Protein AF-A0AAD7U9V1-F1 (afdb_monomer_lite)

Secondary structure (DSSP, 8-state):
-HHHHHHHHHHHHHHHHHHHHHHHHHHHHSS----SSSHHHHHHHHHHHHHHTT-S-HHHHHHHHHTT--SSHHHHHHHHHHHHHHHHHHHHSS--PPTT--BTTB-HHHHHHHHHHHHHTT-S-HHHHHHHHHTT-TTTT--HHHHHHHHHHHHHHHHHHHHHHHSS----TT--BTTTB-HHHHHHHHHHHHHTT-S-HHHHHHHHHTT---SPP-------PPPPPP---------------

Foldseek 3Di:
DPVVVVVVVVVVVVLVVLLVVQLVVCVVPVASCDDCPDPSNVVLLVVLVCVVVVNDDPVSVVSCVVSHRDSCVVVVVLVVLLVQQLVVCVVPVASPADPQDDDPNRSSNVSLVVLLVCLQQVNHDPVSVVSCVVSHDPDSNNHVVNVVVVVLVVLLVQQLVVCVVVVDSPDDQQDDGPVHRSNNVVLVVQLVCVVVVNHDPVSVVSCVVSVDDSDDPPDPPPDDDPDDDDDDDDDDDDDDDDDDD

Organism: NCBI:txid2483200

InterPro domains:
  IPR005114 Helicase-associated [PF03457] (13-68)
  IPR005114 Helicase-associated [PF03457] (76-137)
  IPR005114 Helicase-associated [PF03457] (149-212)

Structure (mmCIF, N/CA/C/O backbone):
data_AF-A0AAD7U9V1-F1
#
_entry.id   AF-A0AAD7U9V1-F1
#
loop_
_atom_site.group_PDB
_atom_site.id
_atom_site.type_symbol
_atom_site.label_atom_id
_atom_site.label_alt_id
_a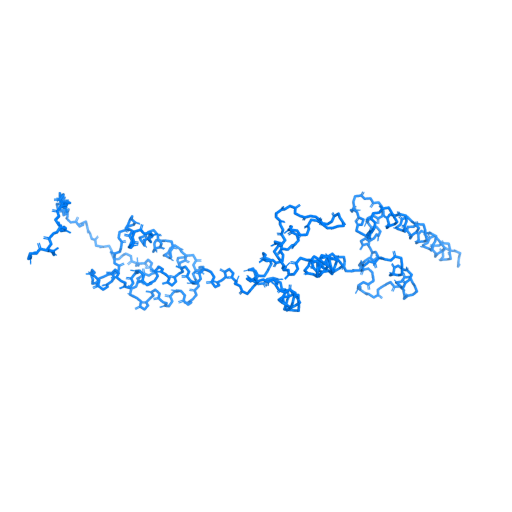tom_site.label_comp_id
_atom_site.label_asym_id
_atom_site.label_entity_id
_atom_site.label_seq_id
_atom_site.pdbx_PDB_ins_code
_atom_site.Cartn_x
_atom_site.Cartn_y
_atom_site.C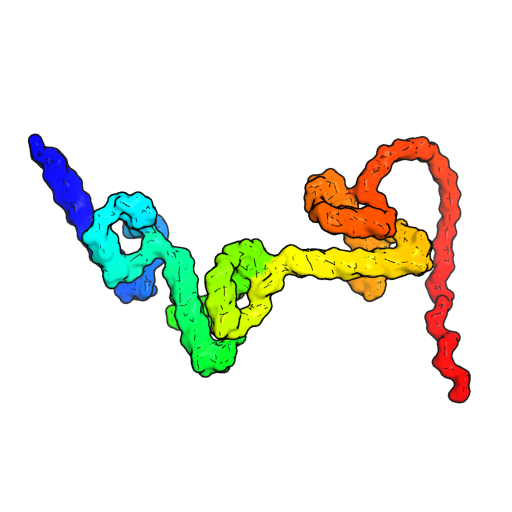artn_z
_atom_site.occupancy
_atom_site.B_iso_or_equiv
_atom_site.auth_seq_id
_atom_site.auth_comp_id
_atom_site.auth_asym_id
_atom_site.auth_atom_id
_atom_site.pdbx_PDB_model_num
ATOM 1 N N . MET A 1 1 ? 50.022 8.278 -22.251 1.00 49.28 1 MET A N 1
ATOM 2 C CA . MET A 1 1 ? 48.609 8.554 -22.608 1.00 49.28 1 MET A CA 1
ATOM 3 C C . MET A 1 1 ? 47.839 7.334 -23.158 1.00 49.28 1 MET A C 1
ATOM 5 O O . MET A 1 1 ? 46.697 7.497 -23.557 1.00 49.28 1 MET A O 1
ATOM 9 N N . ILE A 1 2 ? 48.380 6.104 -23.123 1.00 53.88 2 ILE A N 1
ATOM 10 C CA . ILE A 1 2 ? 47.776 4.934 -23.807 1.00 53.88 2 ILE A CA 1
ATOM 11 C C . ILE A 1 2 ? 46.687 4.220 -22.962 1.00 53.88 2 ILE A C 1
ATOM 13 O O . ILE A 1 2 ? 45.682 3.769 -23.501 1.00 53.88 2 ILE A O 1
ATOM 17 N N . ASN A 1 3 ? 46.797 4.205 -21.625 1.00 56.66 3 ASN A N 1
ATOM 18 C CA . ASN A 1 3 ? 45.859 3.465 -20.754 1.00 56.66 3 ASN A CA 1
ATOM 19 C C . ASN A 1 3 ? 44.453 4.083 -20.613 1.00 56.66 3 ASN A C 1
ATOM 21 O O . ASN A 1 3 ? 43.485 3.365 -20.368 1.00 56.66 3 ASN A O 1
ATOM 25 N N . ALA A 1 4 ? 44.311 5.403 -20.765 1.00 55.38 4 ALA A N 1
ATOM 26 C CA . ALA A 1 4 ? 43.019 6.073 -20.587 1.00 55.38 4 ALA A CA 1
ATOM 27 C C . ALA A 1 4 ? 42.055 5.810 -21.760 1.00 55.38 4 ALA A C 1
ATOM 29 O O . ALA A 1 4 ? 40.854 5.641 -21.541 1.00 55.38 4 ALA A O 1
ATOM 30 N N . ALA A 1 5 ? 42.588 5.724 -22.984 1.00 56.56 5 ALA A N 1
ATOM 31 C CA . ALA A 1 5 ? 41.818 5.452 -24.197 1.00 56.56 5 ALA A CA 1
ATOM 32 C C . ALA A 1 5 ? 41.314 3.999 -24.237 1.00 56.56 5 ALA A C 1
ATOM 34 O O . ALA A 1 5 ? 40.120 3.776 -24.432 1.00 56.56 5 ALA A O 1
ATOM 35 N N . ALA A 1 6 ? 42.178 3.027 -23.916 1.00 60.09 6 ALA A N 1
ATOM 36 C CA . ALA A 1 6 ? 41.804 1.612 -23.835 1.00 60.09 6 ALA A CA 1
ATOM 37 C C . ALA A 1 6 ? 40.727 1.351 -22.760 1.00 60.09 6 ALA A C 1
ATOM 39 O O . ALA A 1 6 ? 39.755 0.630 -22.986 1.00 60.09 6 ALA A O 1
ATOM 40 N N . GLY A 1 7 ? 40.835 2.011 -21.598 1.00 59.75 7 GLY A N 1
ATOM 41 C CA . GLY A 1 7 ? 39.820 1.932 -20.543 1.00 59.75 7 GLY A CA 1
ATOM 42 C C . GLY A 1 7 ? 38.501 2.648 -20.873 1.00 59.75 7 GLY A C 1
ATOM 43 O O . GLY A 1 7 ? 37.469 2.358 -20.261 1.00 59.75 7 GLY A O 1
ATOM 44 N N . ALA A 1 8 ? 38.496 3.605 -21.806 1.00 62.81 8 ALA A N 1
ATOM 45 C CA . ALA A 1 8 ? 37.281 4.259 -22.294 1.00 62.81 8 ALA A CA 1
ATOM 46 C C . ALA A 1 8 ? 36.574 3.414 -23.366 1.00 62.81 8 ALA A C 1
ATOM 48 O O . ALA A 1 8 ? 35.357 3.249 -23.286 1.00 62.81 8 ALA A O 1
ATOM 49 N N . GLN A 1 9 ? 37.330 2.818 -24.293 1.00 61.19 9 GLN A N 1
ATOM 50 C CA . GLN A 1 9 ? 36.809 1.902 -25.314 1.00 61.19 9 GLN A CA 1
ATOM 51 C C . GLN A 1 9 ? 36.134 0.680 -24.683 1.00 61.19 9 GLN A C 1
ATOM 53 O O . GLN A 1 9 ? 34.955 0.444 -24.936 1.00 61.19 9 GLN A O 1
ATOM 58 N N . ASN A 1 10 ? 36.800 0.018 -23.732 1.00 75.31 10 ASN A N 1
ATOM 59 C CA . ASN A 1 10 ? 36.239 -1.137 -23.022 1.00 75.31 10 ASN A CA 1
ATOM 60 C C . ASN A 1 10 ? 34.919 -0.793 -22.288 1.00 75.31 10 ASN A C 1
ATOM 62 O O . ASN A 1 10 ? 33.957 -1.560 -22.297 1.00 75.31 10 ASN A O 1
ATOM 66 N N . ARG A 1 11 ? 34.808 0.412 -21.703 1.00 75.06 11 ARG A N 1
ATOM 67 C CA . ARG A 1 11 ? 33.561 0.876 -21.062 1.00 75.06 11 ARG A CA 1
ATOM 68 C C . ARG A 1 11 ? 32.426 1.121 -22.059 1.00 75.06 11 ARG A C 1
ATOM 70 O O . ARG A 1 11 ? 31.267 0.900 -21.704 1.00 75.06 11 ARG A O 1
ATOM 77 N N . THR A 1 12 ? 32.734 1.599 -23.260 1.00 81.25 12 THR A N 1
ATOM 78 C CA . THR A 1 12 ? 31.745 1.841 -24.320 1.00 81.25 12 THR A CA 1
ATOM 79 C C . THR A 1 12 ? 31.267 0.532 -24.939 1.00 81.25 12 THR A C 1
ATOM 81 O O . THR A 1 12 ? 30.061 0.327 -25.038 1.00 81.25 12 THR A O 1
ATOM 84 N N . GLU A 1 13 ? 32.179 -0.392 -25.240 1.00 84.50 13 GLU A N 1
ATOM 85 C CA . GLU A 1 13 ? 31.862 -1.735 -25.746 1.00 84.50 13 GLU A CA 1
ATOM 86 C C . GLU A 1 13 ? 31.003 -2.517 -24.752 1.00 84.50 13 GLU A C 1
ATOM 88 O O . GLU A 1 13 ? 29.953 -3.055 -25.102 1.00 84.50 13 GLU A O 1
ATOM 93 N N . ARG A 1 14 ? 31.385 -2.493 -23.469 1.00 86.81 14 ARG A N 1
ATOM 94 C CA . ARG A 1 14 ? 30.612 -3.129 -22.403 1.00 86.81 14 ARG A CA 1
ATOM 95 C C . ARG A 1 14 ? 29.213 -2.520 -22.283 1.00 86.81 14 ARG A C 1
ATOM 97 O O . ARG A 1 14 ? 28.248 -3.251 -22.088 1.00 86.81 14 ARG A O 1
ATOM 104 N N . PHE A 1 15 ? 29.079 -1.198 -22.406 1.00 89.81 15 PHE A N 1
ATOM 105 C CA . PHE A 1 15 ? 27.769 -0.541 -22.401 1.00 89.81 15 PHE A CA 1
ATOM 106 C C . PHE A 1 15 ? 26.899 -0.981 -23.585 1.00 89.81 15 PHE A C 1
ATOM 108 O O . PHE A 1 15 ? 25.726 -1.285 -23.376 1.00 89.81 15 PHE A O 1
ATOM 115 N N . ALA A 1 16 ? 27.464 -1.053 -24.793 1.00 91.38 16 ALA A N 1
ATOM 116 C CA . ALA A 1 16 ? 26.750 -1.505 -25.983 1.00 91.38 16 ALA A CA 1
ATOM 117 C C . ALA A 1 16 ? 26.285 -2.965 -25.839 1.00 91.38 16 ALA A C 1
ATOM 119 O O . ALA A 1 16 ? 25.109 -3.255 -26.045 1.00 91.38 16 ALA A O 1
ATOM 120 N N . ALA A 1 17 ? 27.165 -3.857 -25.371 1.00 92.00 17 ALA A N 1
ATOM 121 C CA . ALA A 1 17 ? 26.846 -5.269 -25.173 1.00 92.00 17 ALA A CA 1
ATOM 122 C C . ALA A 1 17 ? 25.699 -5.483 -24.169 1.00 92.00 17 ALA A C 1
ATOM 124 O O . ALA A 1 17 ? 24.746 -6.204 -24.458 1.00 92.00 17 ALA A O 1
ATOM 125 N N . TYR A 1 18 ? 25.740 -4.827 -23.001 1.00 93.88 18 TYR A N 1
ATOM 126 C CA . TYR A 1 18 ? 24.637 -4.938 -22.037 1.00 93.88 18 TYR A CA 1
ATOM 127 C C . TYR A 1 18 ? 23.352 -4.246 -22.510 1.00 93.88 18 TYR A C 1
ATOM 129 O O . TYR A 1 18 ? 22.270 -4.695 -22.137 1.00 93.88 18 TYR A O 1
ATOM 137 N N . SER A 1 19 ? 23.445 -3.191 -23.326 1.00 93.19 19 SER A N 1
ATOM 138 C CA . SER A 1 19 ? 22.264 -2.538 -23.904 1.00 93.19 19 SER A CA 1
ATOM 139 C C . SER A 1 19 ? 21.550 -3.459 -24.895 1.00 93.19 19 SER A C 1
ATOM 141 O O . SER A 1 19 ? 20.344 -3.633 -24.773 1.00 93.19 19 SER A O 1
ATOM 143 N N . ALA A 1 20 ? 22.286 -4.143 -25.777 1.00 93.62 20 ALA A N 1
ATOM 144 C CA . ALA A 1 20 ? 21.714 -5.152 -26.672 1.00 93.62 20 ALA A CA 1
ATOM 145 C C . ALA A 1 20 ? 21.091 -6.327 -25.893 1.00 93.62 20 ALA A C 1
ATOM 147 O O . ALA A 1 20 ? 20.014 -6.819 -26.218 1.00 93.62 20 ALA A O 1
ATOM 148 N N . HIS A 1 21 ? 21.739 -6.754 -24.805 1.00 93.62 21 HIS A N 1
ATOM 149 C CA . HIS A 1 21 ? 21.218 -7.832 -23.966 1.00 93.62 21 HIS A CA 1
ATOM 150 C C . HIS A 1 21 ? 19.933 -7.418 -23.221 1.00 93.62 21 HIS A C 1
ATOM 152 O O . HIS A 1 21 ? 19.024 -8.228 -23.042 1.00 93.62 21 HIS A O 1
ATOM 158 N N . LEU A 1 22 ? 19.837 -6.147 -22.813 1.00 92.25 22 LEU A N 1
ATOM 159 C CA . LEU A 1 22 ? 18.620 -5.562 -22.253 1.00 92.25 22 LEU A CA 1
ATOM 160 C C . LEU A 1 22 ? 17.509 -5.453 -23.303 1.00 92.25 22 LEU A C 1
ATOM 162 O O . LEU A 1 22 ? 16.370 -5.785 -22.995 1.00 92.25 22 LEU A O 1
ATOM 166 N N . GLU A 1 23 ? 17.825 -5.021 -24.520 1.00 91.75 23 GLU A N 1
ATOM 167 C CA . GLU A 1 23 ? 16.869 -4.946 -25.627 1.00 91.75 23 GLU A CA 1
ATOM 168 C C . GLU A 1 23 ? 16.264 -6.323 -25.935 1.00 91.75 23 GLU A C 1
ATOM 170 O O . GLU A 1 23 ? 15.044 -6.465 -25.955 1.00 91.75 23 GLU A O 1
ATOM 175 N N . ALA A 1 24 ? 17.092 -7.368 -26.038 1.00 90.56 24 ALA A N 1
ATOM 176 C CA . ALA A 1 24 ? 16.624 -8.744 -26.210 1.00 90.56 24 ALA A CA 1
ATOM 177 C C . ALA A 1 24 ? 15.731 -9.216 -25.046 1.00 90.56 24 ALA A C 1
ATOM 179 O O . ALA A 1 24 ? 14.712 -9.884 -25.253 1.00 90.56 24 ALA A O 1
ATOM 180 N N . PHE A 1 25 ? 16.080 -8.844 -23.809 1.00 86.62 25 PHE A N 1
ATOM 181 C CA . PHE A 1 25 ? 15.249 -9.133 -22.644 1.00 86.62 25 PHE A CA 1
ATOM 182 C C . PHE A 1 25 ? 13.883 -8.443 -22.739 1.00 86.62 25 PHE A C 1
ATOM 184 O O . PHE A 1 25 ? 12.866 -9.097 -22.506 1.00 86.62 25 PHE A O 1
ATOM 191 N N . ILE A 1 26 ? 13.853 -7.155 -23.097 1.00 84.50 26 ILE A N 1
ATOM 192 C CA . ILE A 1 26 ? 12.621 -6.369 -23.248 1.00 84.50 26 ILE A CA 1
ATOM 193 C C . ILE A 1 26 ? 11.765 -6.929 -24.385 1.00 84.50 26 ILE A C 1
ATOM 195 O O . ILE A 1 26 ? 10.566 -7.093 -24.195 1.00 84.50 26 ILE A O 1
ATOM 199 N N . ALA A 1 27 ? 12.364 -7.303 -25.516 1.00 80.44 27 ALA A N 1
ATOM 200 C CA . ALA A 1 27 ? 11.653 -7.936 -26.625 1.00 80.44 27 ALA A CA 1
ATOM 201 C C . ALA A 1 27 ? 10.997 -9.269 -26.218 1.00 80.44 27 ALA A C 1
ATOM 203 O O . ALA A 1 27 ? 9.902 -9.584 -26.672 1.00 80.44 27 ALA A O 1
ATOM 204 N N . THR A 1 28 ? 11.640 -10.032 -25.327 1.00 76.50 28 THR A N 1
ATOM 205 C CA . THR A 1 28 ? 11.132 -11.335 -24.862 1.00 76.50 28 THR A CA 1
ATOM 206 C C . THR A 1 28 ? 10.077 -11.205 -23.755 1.00 76.50 28 THR A C 1
ATOM 208 O O . THR A 1 28 ? 9.115 -11.965 -23.727 1.00 76.50 28 THR A O 1
ATOM 211 N N . HIS A 1 29 ? 10.253 -10.264 -22.822 1.00 72.81 29 HIS A N 1
ATOM 212 C CA . HIS A 1 29 ? 9.439 -10.166 -21.599 1.00 72.81 29 HIS A CA 1
ATOM 213 C C . HIS A 1 29 ? 8.456 -8.988 -21.604 1.00 72.81 29 HIS A C 1
ATOM 215 O O . HIS A 1 29 ? 7.668 -8.843 -20.673 1.00 72.81 29 HIS A O 1
ATOM 221 N N . GLY A 1 30 ? 8.535 -8.099 -22.596 1.00 71.00 30 GLY A N 1
ATOM 222 C CA . GLY A 1 30 ? 7.725 -6.882 -22.689 1.00 71.00 30 GLY A CA 1
ATOM 223 C C . GLY A 1 30 ? 8.062 -5.808 -21.646 1.00 71.00 30 GLY A C 1
ATOM 224 O O . GLY A 1 30 ? 7.408 -4.771 -21.601 1.00 71.00 30 GLY A O 1
ATOM 225 N N . HIS A 1 31 ? 9.068 -6.023 -20.789 1.00 80.62 31 HIS A N 1
ATOM 226 C CA . HIS A 1 31 ? 9.418 -5.099 -19.710 1.00 80.62 31 HIS A CA 1
ATOM 227 C C . HIS A 1 31 ? 10.920 -5.067 -19.410 1.00 80.62 31 HIS A C 1
ATOM 229 O O . HIS A 1 31 ? 11.641 -6.041 -19.609 1.00 80.62 31 HIS A O 1
ATOM 235 N N . SER A 1 32 ? 11.394 -3.978 -18.799 1.00 83.94 32 SER A N 1
ATOM 236 C CA . SER A 1 32 ? 12.806 -3.811 -18.411 1.00 83.94 32 SER A CA 1
ATOM 237 C C . SER A 1 32 ? 13.149 -4.281 -16.986 1.00 83.94 32 SER A C 1
ATOM 239 O O . SER A 1 32 ? 14.239 -4.002 -16.477 1.00 83.94 32 SER A O 1
ATOM 241 N N . ASP A 1 33 ? 12.241 -4.993 -16.308 1.00 81.81 33 ASP A N 1
ATOM 242 C CA . ASP A 1 33 ? 12.444 -5.533 -14.956 1.00 81.81 33 ASP A CA 1
ATOM 243 C C . ASP A 1 33 ? 13.251 -6.836 -14.946 1.00 81.81 33 ASP A C 1
ATOM 245 O O . ASP A 1 33 ? 12.759 -7.915 -14.633 1.00 81.81 33 ASP A O 1
ATOM 249 N N . VAL A 1 34 ? 14.539 -6.697 -15.262 1.00 82.56 34 VAL A N 1
ATOM 250 C CA . VAL A 1 34 ? 15.502 -7.800 -15.225 1.00 82.56 34 VAL A CA 1
ATOM 251 C C . VAL A 1 34 ? 15.730 -8.276 -13.776 1.00 82.56 34 VAL A C 1
ATOM 253 O O . VAL A 1 34 ? 16.072 -7.445 -12.918 1.00 82.56 34 VAL A O 1
ATOM 256 N N . PRO A 1 35 ? 15.588 -9.588 -13.492 1.00 79.62 35 PRO A N 1
ATOM 257 C CA . PRO A 1 35 ? 15.967 -10.200 -12.219 1.00 79.62 35 PRO A CA 1
ATOM 258 C C . PRO A 1 35 ? 17.418 -9.886 -11.825 1.00 79.62 35 PRO A C 1
ATOM 260 O O . PRO A 1 35 ? 18.289 -9.692 -12.670 1.00 79.62 35 PRO A O 1
ATOM 263 N N . ARG A 1 36 ? 17.689 -9.753 -10.521 1.00 80.88 36 ARG A N 1
ATOM 264 C CA . ARG A 1 36 ? 18.986 -9.245 -10.022 1.00 80.88 36 ARG A CA 1
ATOM 265 C C . ARG A 1 36 ? 20.089 -10.307 -9.965 1.00 80.88 36 ARG A C 1
ATOM 267 O O . ARG A 1 36 ? 21.258 -9.965 -9.783 1.00 80.88 36 ARG A O 1
ATOM 274 N N . ASP A 1 37 ? 19.704 -11.563 -10.090 1.00 74.94 37 ASP A N 1
ATOM 275 C CA . ASP A 1 37 ? 20.501 -12.782 -10.170 1.00 74.94 37 ASP A CA 1
ATOM 276 C C . ASP A 1 37 ? 21.142 -12.909 -11.556 1.00 74.94 37 ASP A C 1
ATOM 278 O O . ASP A 1 37 ? 20.819 -13.761 -12.369 1.00 74.94 37 ASP A O 1
ATOM 282 N N . GLY A 1 38 ? 22.067 -11.998 -11.853 1.00 85.62 38 GLY A N 1
ATOM 283 C CA . GLY A 1 38 ? 22.797 -12.028 -13.113 1.00 85.62 38 GLY A CA 1
ATOM 284 C C . GLY A 1 38 ? 23.631 -10.781 -13.341 1.00 85.62 38 GLY A C 1
ATOM 285 O O . GLY A 1 38 ? 23.533 -9.778 -12.626 1.00 85.62 38 GLY A O 1
ATOM 286 N N . GLU A 1 39 ? 24.496 -10.831 -14.347 1.00 89.00 39 GLU A N 1
ATOM 287 C CA . GLU A 1 39 ? 25.280 -9.662 -14.742 1.00 89.00 39 GLU A CA 1
ATOM 288 C C . GLU A 1 39 ? 24.404 -8.548 -15.310 1.00 89.00 39 GLU A C 1
ATOM 290 O O . GLU A 1 39 ? 24.560 -7.394 -14.909 1.00 89.00 39 GLU A O 1
ATOM 295 N N . LEU A 1 40 ? 23.434 -8.900 -16.162 1.00 90.00 40 LEU A N 1
ATOM 296 C CA . LEU A 1 40 ? 22.480 -7.949 -16.728 1.00 90.00 40 LEU A CA 1
ATOM 297 C C . LEU A 1 40 ? 21.657 -7.273 -15.625 1.00 90.00 40 LEU A C 1
ATOM 299 O O . LEU A 1 40 ? 21.581 -6.051 -15.584 1.00 90.00 40 LEU A O 1
ATOM 303 N N . GLY A 1 41 ? 21.131 -8.034 -14.663 1.00 88.25 41 GLY A N 1
ATOM 304 C CA . GLY A 1 41 ? 20.383 -7.492 -13.525 1.00 88.25 41 GLY A CA 1
ATOM 305 C C . GLY A 1 41 ? 21.185 -6.526 -12.652 1.00 88.25 41 GLY A C 1
ATOM 306 O O . GLY A 1 41 ? 20.702 -5.453 -12.269 1.00 88.25 41 GLY A O 1
ATOM 307 N N . ARG A 1 42 ? 22.444 -6.872 -12.352 1.00 92.50 42 ARG A N 1
ATOM 308 C CA . ARG A 1 42 ? 23.365 -5.991 -11.613 1.00 92.50 42 ARG A CA 1
ATOM 309 C C . ARG A 1 42 ? 23.700 -4.731 -12.411 1.00 92.50 42 ARG A C 1
ATOM 311 O O . ARG A 1 42 ? 23.709 -3.638 -11.838 1.00 92.50 42 ARG A O 1
ATOM 318 N N . TRP A 1 43 ? 23.918 -4.864 -13.717 1.00 94.19 43 TRP A N 1
ATOM 319 C CA . TRP A 1 43 ? 24.165 -3.736 -14.609 1.00 94.19 43 TRP A CA 1
ATOM 320 C C . TRP A 1 43 ? 22.947 -2.809 -14.706 1.00 94.19 43 TRP A C 1
ATOM 322 O O . TRP A 1 43 ? 23.084 -1.614 -14.441 1.00 94.19 43 TRP A O 1
ATOM 332 N N . VAL A 1 44 ? 21.746 -3.353 -14.936 1.00 92.25 44 VAL A N 1
ATOM 333 C CA . VAL A 1 44 ? 20.469 -2.617 -14.952 1.00 92.25 44 VAL A CA 1
ATOM 334 C C . VAL A 1 44 ? 20.251 -1.865 -13.635 1.00 92.25 44 VAL A C 1
ATOM 336 O O . VAL A 1 44 ? 19.884 -0.688 -13.625 1.00 92.25 44 VAL A O 1
ATOM 339 N N . ALA A 1 45 ? 20.529 -2.493 -12.490 1.00 89.75 45 ALA A N 1
ATOM 340 C CA . ALA A 1 45 ? 20.444 -1.819 -11.196 1.00 89.75 45 ALA A CA 1
ATOM 341 C C . ALA A 1 45 ? 21.444 -0.651 -11.069 1.00 89.75 45 ALA A C 1
ATOM 343 O O . ALA A 1 45 ? 21.106 0.390 -10.494 1.00 89.75 45 ALA A O 1
ATOM 344 N N . SER A 1 46 ? 22.655 -0.810 -11.609 1.00 91.94 46 SER A N 1
ATOM 345 C CA . SER A 1 46 ? 23.698 0.219 -11.614 1.00 91.94 46 SER A CA 1
ATOM 346 C C . SER A 1 46 ? 23.323 1.414 -12.496 1.00 91.94 46 SER A C 1
ATOM 348 O O . SER A 1 46 ? 23.332 2.551 -12.015 1.00 91.94 46 SER A O 1
ATOM 350 N N . ILE A 1 47 ? 22.888 1.184 -13.741 1.00 92.62 47 ILE A N 1
ATOM 351 C CA . ILE A 1 47 ? 22.454 2.266 -14.643 1.00 92.62 47 ILE A CA 1
ATOM 352 C C . ILE A 1 47 ? 21.206 2.977 -14.105 1.00 92.62 47 ILE A C 1
ATOM 354 O O . ILE A 1 47 ? 21.151 4.205 -14.132 1.00 92.62 47 ILE A O 1
ATOM 358 N N . ARG A 1 48 ? 20.254 2.252 -13.489 1.00 91.25 48 ARG A N 1
ATOM 359 C CA . ARG A 1 48 ? 19.082 2.852 -12.823 1.00 91.25 48 ARG A CA 1
ATOM 360 C C . ARG A 1 48 ? 19.484 3.764 -11.663 1.00 91.25 48 ARG A C 1
ATOM 362 O O . ARG A 1 48 ? 18.825 4.770 -11.404 1.00 91.25 48 ARG A O 1
ATOM 369 N N . LYS A 1 49 ? 20.553 3.428 -10.931 1.00 90.62 49 LYS A N 1
ATOM 370 C CA . LYS A 1 49 ? 21.126 4.302 -9.895 1.00 90.62 49 LYS A CA 1
ATOM 371 C C . LYS A 1 49 ? 21.785 5.527 -10.532 1.00 90.62 49 LYS A C 1
ATOM 373 O O . LYS A 1 49 ? 21.460 6.640 -10.134 1.00 90.62 49 LYS A O 1
ATOM 378 N N . ALA A 1 50 ? 22.635 5.331 -11.539 1.00 90.44 50 ALA A N 1
ATOM 379 C CA . ALA A 1 50 ? 23.350 6.412 -12.213 1.00 90.44 50 ALA A CA 1
ATOM 380 C C . ALA A 1 50 ? 22.407 7.436 -12.867 1.00 90.44 50 ALA A C 1
ATOM 382 O O . ALA A 1 50 ? 22.606 8.636 -12.696 1.00 90.44 50 ALA A O 1
ATOM 383 N N . GLY A 1 51 ? 21.345 6.986 -13.544 1.00 89.25 51 GLY A N 1
ATOM 384 C CA . GLY A 1 51 ? 20.375 7.876 -14.187 1.00 89.25 51 GLY A CA 1
ATOM 385 C C . GLY A 1 51 ? 19.512 8.673 -13.205 1.00 89.25 51 GLY A C 1
ATOM 386 O O . GLY A 1 51 ? 19.152 9.811 -13.504 1.00 89.25 51 GLY A O 1
ATOM 387 N N . ARG A 1 52 ? 19.231 8.128 -12.010 1.00 87.69 52 ARG A N 1
ATOM 388 C CA . ARG A 1 52 ? 18.540 8.861 -10.931 1.00 87.69 52 ARG A CA 1
ATOM 389 C C . ARG A 1 52 ? 19.436 9.879 -10.235 1.00 87.69 52 ARG A C 1
ATOM 391 O O . ARG A 1 52 ? 18.939 10.905 -9.796 1.00 87.69 52 ARG A O 1
ATOM 398 N N . THR A 1 53 ? 20.736 9.608 -10.127 1.00 88.88 53 THR A N 1
ATOM 399 C CA . THR A 1 53 ? 21.693 10.527 -9.487 1.00 88.88 53 THR A CA 1
ATOM 400 C C . THR A 1 53 ? 22.371 11.477 -10.478 1.00 88.88 53 THR A C 1
ATOM 402 O O . THR A 1 53 ? 23.377 12.078 -10.121 1.00 88.88 53 THR A O 1
ATOM 405 N N . GLY A 1 54 ? 21.903 11.551 -11.730 1.00 88.62 54 GLY A N 1
ATOM 406 C CA . GLY A 1 54 ? 22.473 12.430 -12.762 1.00 88.62 54 GLY A CA 1
ATOM 407 C C . GLY A 1 54 ? 23.893 12.064 -13.210 1.00 88.62 54 GLY A C 1
ATOM 408 O O . GLY A 1 54 ? 24.565 12.870 -13.835 1.00 88.62 54 GLY A O 1
ATOM 409 N N . ARG A 1 55 ? 24.371 10.856 -12.885 1.00 90.06 55 ARG A N 1
ATOM 410 C CA . ARG A 1 55 ? 25.725 10.375 -13.226 1.00 90.06 55 ARG A CA 1
ATOM 411 C C . ARG A 1 55 ? 25.785 9.653 -14.571 1.00 90.06 55 ARG A C 1
ATOM 413 O O . ARG A 1 55 ? 26.865 9.259 -15.000 1.00 90.06 55 ARG A O 1
ATOM 420 N N . LEU A 1 56 ? 24.631 9.411 -15.189 1.00 90.56 56 LEU A N 1
ATOM 421 C CA . LEU A 1 56 ? 24.540 8.821 -16.517 1.00 90.56 56 LEU A CA 1
ATOM 422 C C . LEU A 1 56 ? 24.518 9.951 -17.561 1.00 90.56 56 LEU A C 1
ATOM 424 O O . LEU A 1 56 ? 23.652 10.821 -17.441 1.00 90.56 56 LEU A O 1
ATOM 428 N N . PRO A 1 57 ? 25.425 9.936 -18.556 1.00 92.06 57 PRO A N 1
ATOM 429 C CA . PRO A 1 57 ? 25.383 10.852 -19.694 1.00 92.06 57 PRO A CA 1
ATOM 430 C C . PRO A 1 57 ? 24.000 10.893 -20.362 1.00 92.06 57 PRO A C 1
ATOM 432 O O . PRO A 1 57 ? 23.290 9.883 -20.387 1.00 92.06 57 PRO A O 1
ATOM 435 N N . SER A 1 58 ? 23.597 12.067 -20.851 1.00 88.31 58 SER A N 1
ATOM 436 C CA . SER A 1 58 ? 22.249 12.314 -21.377 1.00 88.31 58 SER A CA 1
ATOM 437 C C . SER A 1 58 ? 21.929 11.470 -22.609 1.00 88.31 58 SER A C 1
ATOM 439 O O . SER A 1 58 ? 20.853 10.893 -22.667 1.00 88.31 58 SER A O 1
ATOM 441 N N . ASP A 1 59 ? 22.878 11.329 -23.531 1.00 90.31 59 ASP A N 1
ATOM 442 C CA . ASP A 1 59 ? 22.814 10.459 -24.711 1.00 90.31 59 ASP A CA 1
ATOM 443 C C . ASP A 1 59 ? 22.491 9.003 -24.335 1.00 90.31 59 ASP A C 1
ATOM 445 O O . ASP A 1 59 ? 21.521 8.419 -24.816 1.00 90.31 59 ASP A O 1
ATOM 449 N N . LYS A 1 60 ? 23.241 8.438 -23.381 1.00 90.94 60 LYS A N 1
ATOM 450 C CA . LYS A 1 60 ? 23.030 7.070 -22.885 1.00 90.94 60 LYS A CA 1
ATOM 451 C C . LYS A 1 60 ? 21.707 6.929 -22.155 1.00 90.94 60 LYS A C 1
ATOM 453 O O . LYS A 1 60 ? 21.069 5.884 -22.225 1.00 90.94 60 LYS A O 1
ATOM 458 N N . LYS A 1 61 ? 21.310 7.962 -21.413 1.00 90.75 61 LYS A N 1
ATOM 459 C CA . LYS A 1 61 ? 20.034 7.982 -20.706 1.00 90.75 61 LYS A CA 1
ATOM 460 C C . LYS A 1 61 ? 18.871 7.949 -21.697 1.00 90.75 61 LYS A C 1
ATOM 462 O O . LYS A 1 61 ? 18.003 7.102 -21.524 1.00 90.75 61 LYS A O 1
ATOM 467 N N . THR A 1 62 ? 18.893 8.797 -22.724 1.00 89.38 62 THR A N 1
ATOM 468 C CA . THR A 1 62 ? 17.864 8.851 -23.770 1.00 89.38 62 THR A CA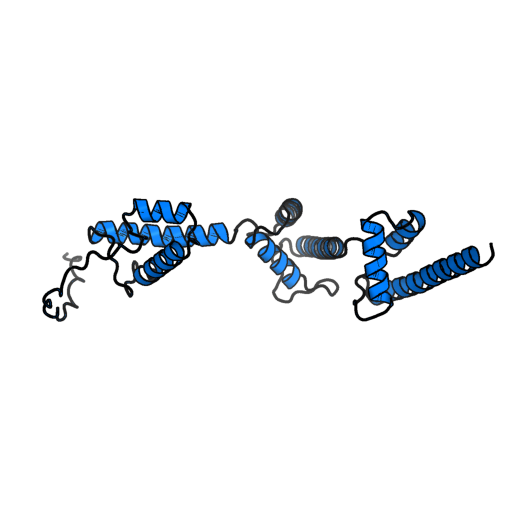 1
ATOM 469 C C . THR A 1 62 ? 17.765 7.526 -24.518 1.00 89.38 62 THR A C 1
ATOM 471 O O . THR A 1 62 ? 16.687 6.943 -24.530 1.00 89.38 62 THR A O 1
ATOM 474 N N . ALA A 1 63 ? 18.885 6.978 -25.003 1.00 90.56 63 ALA A N 1
ATOM 475 C CA . ALA A 1 63 ? 18.890 5.698 -25.716 1.00 90.56 63 ALA A CA 1
ATOM 476 C C . ALA A 1 63 ? 18.278 4.556 -24.881 1.00 90.56 63 ALA A C 1
ATOM 478 O O . ALA A 1 63 ? 17.475 3.765 -25.369 1.00 90.56 63 ALA A O 1
ATOM 479 N N . LEU A 1 64 ? 18.606 4.492 -23.583 1.00 92.31 64 LEU A N 1
ATOM 480 C CA . LEU A 1 64 ? 18.019 3.505 -22.674 1.00 92.31 64 LEU A CA 1
ATOM 481 C C . LEU A 1 64 ? 16.511 3.736 -22.446 1.00 92.31 64 LEU A C 1
ATOM 483 O O . LEU A 1 64 ? 15.766 2.774 -22.286 1.00 92.31 64 LEU A O 1
ATOM 487 N N . GLN A 1 65 ? 16.035 4.984 -22.416 1.00 89.50 65 GLN A N 1
ATOM 488 C CA . GLN A 1 65 ? 14.599 5.270 -22.294 1.00 89.50 65 GLN A CA 1
ATOM 489 C C . GLN A 1 65 ? 13.830 4.877 -23.559 1.00 89.50 65 GLN A C 1
ATOM 491 O O . GLN A 1 65 ? 12.745 4.316 -23.436 1.00 89.50 65 GLN A O 1
ATOM 496 N N . GLU A 1 66 ? 14.397 5.128 -24.739 1.00 88.44 66 GLU A N 1
ATOM 497 C CA . GLU A 1 66 ? 13.794 4.793 -26.037 1.00 88.44 66 GLU A CA 1
ATOM 498 C C . GLU A 1 66 ? 13.596 3.283 -26.214 1.00 88.44 66 GLU A C 1
ATOM 500 O O . GLU A 1 66 ? 12.557 2.860 -26.709 1.00 88.44 66 GLU A O 1
ATOM 505 N N . MET A 1 67 ? 14.518 2.459 -25.706 1.00 88.56 67 MET A N 1
ATOM 506 C CA . MET A 1 67 ? 14.345 0.997 -25.676 1.00 88.56 67 MET A CA 1
ATOM 507 C C . MET A 1 67 ? 13.393 0.495 -24.572 1.00 88.56 67 MET A C 1
ATOM 509 O O . MET A 1 67 ? 13.210 -0.709 -24.425 1.00 88.56 67 MET A O 1
ATOM 513 N N . GLY A 1 68 ? 12.811 1.377 -23.749 1.00 82.62 68 GLY A N 1
ATOM 514 C CA . GLY A 1 68 ? 11.853 1.005 -22.697 1.00 82.62 68 GLY A CA 1
ATOM 515 C C . GLY A 1 68 ? 12.452 0.764 -21.301 1.00 82.62 68 GLY A C 1
ATOM 516 O O . GLY A 1 68 ? 11.774 0.232 -20.407 1.00 82.62 68 GLY A O 1
ATOM 517 N N . LEU A 1 69 ? 13.706 1.167 -21.040 1.00 86.75 69 LEU A N 1
ATOM 518 C CA . LEU A 1 69 ? 14.252 1.141 -19.679 1.00 86.75 69 LEU A CA 1
ATOM 519 C C . LEU A 1 69 ? 13.613 2.232 -18.818 1.00 86.75 69 LEU A C 1
ATOM 521 O O . LEU A 1 69 ? 13.853 3.429 -18.980 1.00 86.75 69 LEU A O 1
ATOM 525 N N . THR A 1 70 ? 12.911 1.806 -17.770 1.00 84.06 70 THR A N 1
ATOM 526 C CA . THR A 1 70 ? 12.427 2.728 -16.742 1.00 84.06 70 THR A CA 1
ATOM 527 C C . THR A 1 70 ? 13.461 2.879 -15.618 1.00 84.06 70 THR A C 1
ATOM 529 O O . THR A 1 70 ? 13.828 1.913 -14.940 1.00 84.06 70 THR A O 1
ATOM 532 N N . PHE A 1 71 ? 13.908 4.116 -15.363 1.00 83.75 71 PHE A N 1
ATOM 533 C CA . PHE A 1 71 ? 14.845 4.452 -14.271 1.00 83.75 71 PHE A CA 1
ATOM 534 C C . PHE A 1 71 ? 14.213 4.380 -12.871 1.00 83.75 71 PHE A C 1
ATOM 536 O O . PHE A 1 71 ? 14.916 4.304 -11.858 1.00 83.75 71 PHE A O 1
ATOM 543 N N . LYS A 1 72 ? 12.881 4.363 -12.821 1.00 75.69 72 LYS A N 1
ATOM 544 C CA . LYS A 1 72 ? 12.051 4.199 -11.627 1.00 75.69 72 LYS A CA 1
ATOM 545 C C . LYS A 1 72 ? 11.057 3.035 -11.816 1.00 75.69 72 LYS A C 1
ATOM 547 O O . LYS A 1 72 ? 9.866 3.264 -11.999 1.00 75.69 72 LYS A O 1
ATOM 552 N N . PRO A 1 73 ? 11.519 1.775 -11.794 1.00 66.81 73 PRO A N 1
ATOM 553 C CA . PRO A 1 73 ? 10.696 0.609 -12.148 1.00 66.81 73 PRO A CA 1
ATOM 554 C C . PRO A 1 73 ? 9.434 0.440 -11.293 1.00 66.81 73 PRO A C 1
ATOM 556 O O . PRO A 1 73 ? 8.427 -0.070 -11.764 1.00 66.81 73 PRO A O 1
ATOM 559 N N . LEU A 1 74 ? 9.458 0.911 -10.041 1.00 63.41 74 LEU A N 1
ATOM 560 C CA . LEU A 1 74 ? 8.280 0.917 -9.166 1.00 63.41 74 LEU A CA 1
ATOM 561 C C . LEU A 1 74 ? 7.204 1.926 -9.602 1.00 63.41 74 LEU A C 1
ATOM 563 O O . LEU A 1 74 ? 6.031 1.732 -9.293 1.00 63.41 74 LEU A O 1
ATOM 567 N N . GLU A 1 75 ? 7.589 3.014 -10.274 1.00 62.31 75 GLU A N 1
ATOM 568 C CA . GLU A 1 75 ? 6.642 3.919 -10.932 1.00 62.31 75 GLU A CA 1
ATOM 569 C C . GLU A 1 75 ? 6.130 3.275 -12.224 1.00 62.31 75 GLU A C 1
ATOM 571 O O . GLU A 1 75 ? 4.921 3.166 -12.372 1.00 62.31 75 GLU A O 1
ATOM 576 N N . GLY A 1 76 ? 7.010 2.707 -13.059 1.00 69.06 76 GLY A N 1
ATOM 577 C CA . GLY A 1 76 ? 6.614 1.997 -14.287 1.00 69.06 76 GLY A CA 1
ATOM 578 C C . GLY A 1 76 ? 5.622 0.849 -14.052 1.00 69.06 76 GLY A C 1
ATOM 579 O O . GLY A 1 76 ? 4.590 0.784 -14.707 1.00 69.06 76 GLY A O 1
ATOM 580 N N . ARG A 1 77 ? 5.854 -0.002 -13.042 1.00 76.25 77 ARG A N 1
ATOM 581 C CA . ARG A 1 77 ? 4.909 -1.072 -12.658 1.00 76.25 77 ARG A CA 1
ATOM 582 C C . ARG A 1 77 ? 3.572 -0.555 -12.131 1.00 76.25 77 ARG A C 1
ATOM 584 O O . ARG A 1 77 ? 2.565 -1.259 -12.197 1.00 76.25 77 ARG A O 1
ATOM 591 N N . TRP A 1 78 ? 3.557 0.635 -11.538 1.00 83.75 78 TRP A N 1
ATOM 592 C CA . TRP A 1 78 ? 2.314 1.241 -11.077 1.00 83.75 78 TRP A CA 1
ATOM 593 C C . TRP A 1 78 ? 1.539 1.843 -12.250 1.00 83.75 78 TRP A C 1
ATOM 595 O O . TRP A 1 78 ? 0.347 1.581 -12.363 1.00 83.75 78 TRP A O 1
ATOM 605 N N . GLU A 1 79 ? 2.215 2.575 -13.136 1.00 82.19 79 GLU A N 1
ATOM 606 C CA . GLU A 1 79 ? 1.611 3.131 -14.351 1.00 82.19 79 GLU A CA 1
ATOM 607 C C . GLU A 1 79 ? 1.016 2.037 -15.231 1.00 82.19 79 GLU A C 1
ATOM 609 O O . GLU A 1 79 ? -0.111 2.171 -15.696 1.00 82.19 79 GLU A O 1
ATOM 614 N N . GLU A 1 80 ? 1.716 0.915 -15.371 1.00 84.38 80 GLU A N 1
ATOM 615 C CA . GLU A 1 80 ? 1.236 -0.201 -16.174 1.00 84.38 80 GLU A CA 1
ATOM 616 C C . GLU A 1 80 ? -0.007 -0.866 -15.569 1.00 84.38 80 GLU A C 1
ATOM 618 O O . GLU A 1 80 ? -1.026 -1.033 -16.238 1.00 84.38 80 GLU A O 1
ATOM 623 N N . GLY A 1 81 ? 0.007 -1.159 -14.264 1.00 89.44 81 GLY A N 1
ATOM 624 C CA . GLY A 1 81 ? -1.190 -1.668 -13.590 1.00 89.44 81 GLY A CA 1
ATOM 625 C C . GLY A 1 81 ? -2.360 -0.676 -13.628 1.00 89.44 81 GLY A C 1
ATOM 626 O O . GLY A 1 81 ? -3.516 -1.087 -13.728 1.00 89.44 81 GLY A O 1
ATOM 627 N N . PHE A 1 82 ? -2.079 0.630 -13.612 1.00 91.31 82 PHE A N 1
ATOM 628 C CA . PHE A 1 82 ? -3.095 1.669 -13.754 1.00 91.31 82 PHE A CA 1
ATOM 629 C C . PHE A 1 82 ? -3.647 1.765 -15.183 1.00 91.31 82 PHE A C 1
ATOM 631 O O . PHE A 1 82 ? -4.859 1.913 -15.349 1.00 91.31 82 PHE A O 1
ATOM 638 N N . ARG A 1 83 ? -2.800 1.635 -16.212 1.00 93.69 83 ARG A N 1
ATOM 639 C CA . ARG A 1 83 ? -3.211 1.549 -17.621 1.00 93.69 83 ARG A CA 1
ATOM 640 C C . ARG A 1 83 ? -4.155 0.368 -17.830 1.00 93.69 83 ARG A C 1
ATOM 642 O O . ARG A 1 83 ? -5.238 0.549 -18.382 1.00 93.69 83 ARG A O 1
ATOM 649 N N . LEU A 1 84 ? -3.785 -0.808 -17.325 1.00 93.62 84 LEU A N 1
ATOM 650 C CA . LEU A 1 84 ? -4.614 -2.013 -17.397 1.00 93.62 84 LEU A CA 1
ATOM 651 C C . LEU A 1 84 ? -5.925 -1.862 -16.625 1.00 93.62 84 LEU A C 1
ATOM 653 O O . LEU A 1 84 ? -6.975 -2.277 -17.106 1.00 93.62 84 LEU A O 1
ATOM 657 N N . LEU A 1 85 ? -5.900 -1.208 -15.459 1.00 94.81 85 LEU A N 1
ATOM 658 C CA . LEU A 1 85 ? -7.125 -0.883 -14.733 1.00 94.81 85 LEU A CA 1
ATOM 659 C C . LEU A 1 85 ? -8.034 0.047 -15.546 1.00 94.81 85 LEU A C 1
ATOM 661 O O . LEU A 1 85 ? -9.237 -0.188 -15.592 1.00 94.81 85 LEU A O 1
ATOM 665 N N . LYS A 1 86 ? -7.486 1.080 -16.199 1.00 95.12 86 LYS A N 1
ATOM 666 C CA . LYS A 1 86 ? -8.257 1.966 -17.086 1.00 95.12 86 LYS A CA 1
ATOM 667 C C . LYS A 1 86 ? -8.886 1.192 -18.243 1.00 95.12 86 LYS A C 1
ATOM 669 O O . LYS A 1 86 ? -10.072 1.373 -18.502 1.00 95.12 86 LYS A O 1
ATOM 674 N N . ALA A 1 87 ? -8.124 0.312 -18.891 1.00 93.12 87 ALA A N 1
ATOM 675 C CA . ALA A 1 87 ? -8.630 -0.539 -19.967 1.00 93.12 87 ALA A CA 1
ATOM 676 C C . ALA A 1 87 ? -9.761 -1.460 -19.476 1.00 93.12 87 ALA A C 1
ATOM 678 O O . ALA A 1 87 ? -10.824 -1.516 -20.093 1.00 93.12 87 ALA A O 1
ATOM 679 N N . PHE A 1 88 ? -9.575 -2.100 -18.318 1.00 94.75 88 PHE A N 1
ATOM 680 C CA . PHE A 1 88 ? -10.593 -2.931 -17.676 1.00 94.75 88 PHE A CA 1
ATOM 681 C C . PHE A 1 88 ? -11.868 -2.137 -17.363 1.00 94.75 88 PHE A C 1
ATOM 683 O O . PHE A 1 88 ? -12.963 -2.572 -17.697 1.00 94.75 88 PHE A O 1
ATOM 690 N N . VAL A 1 89 ? -11.746 -0.951 -16.759 1.00 95.19 89 VAL A N 1
ATOM 691 C CA . VAL A 1 89 ? -12.898 -0.093 -16.427 1.00 95.19 89 VAL A CA 1
ATOM 692 C C . VAL A 1 89 ? -13.623 0.374 -17.686 1.00 95.19 89 VAL A C 1
ATOM 694 O O . VAL A 1 89 ? -14.848 0.400 -17.694 1.00 95.19 89 VAL A O 1
ATOM 697 N N . SER A 1 90 ? -12.888 0.704 -18.750 1.00 93.62 90 SER A N 1
ATOM 698 C CA . SER A 1 90 ? -13.469 1.079 -20.043 1.00 93.62 90 SER A CA 1
ATOM 699 C C . SER A 1 90 ? -14.291 -0.063 -20.652 1.00 93.62 90 SER A C 1
ATOM 701 O O . SER A 1 90 ? -15.359 0.178 -21.207 1.00 93.62 90 SER A O 1
ATOM 703 N N . ARG A 1 91 ? -13.822 -1.312 -20.515 1.00 94.94 91 ARG A N 1
ATOM 704 C CA . ARG A 1 91 ? -14.504 -2.509 -21.030 1.00 94.94 91 ARG A CA 1
ATOM 705 C C . ARG A 1 91 ? -15.708 -2.930 -20.183 1.00 94.94 91 ARG A C 1
ATOM 707 O O . ARG A 1 91 ? -16.754 -3.246 -20.733 1.00 94.94 91 ARG A O 1
ATOM 714 N N . GLU A 1 92 ? -15.561 -2.944 -18.862 1.00 92.19 92 GLU A N 1
ATOM 715 C CA . GLU A 1 92 ? -16.554 -3.518 -17.937 1.00 92.19 92 GLU A CA 1
ATOM 716 C C . GLU A 1 92 ? -17.485 -2.464 -17.308 1.00 92.19 92 GLU A C 1
ATOM 718 O O . GLU A 1 92 ? -18.426 -2.795 -16.590 1.00 92.19 92 GLU A O 1
ATOM 723 N N . GLY A 1 93 ? -17.192 -1.174 -17.486 1.00 91.50 93 GLY A N 1
ATOM 724 C CA . GLY A 1 93 ? -17.927 -0.064 -16.868 1.00 91.50 93 GLY A CA 1
ATOM 725 C C . GLY A 1 93 ? -17.712 0.086 -15.355 1.00 91.50 93 GLY A C 1
ATOM 726 O O . GLY A 1 93 ? -18.322 0.948 -14.721 1.00 91.50 93 GLY A O 1
ATOM 727 N N . HIS A 1 94 ? -16.856 -0.737 -14.738 1.00 90.75 94 HIS A N 1
ATOM 728 C CA . HIS A 1 94 ? -16.598 -0.699 -13.299 1.00 90.75 94 HIS A CA 1
ATOM 729 C C . HIS A 1 94 ? -15.182 -1.147 -12.917 1.00 90.75 94 HIS A C 1
ATOM 731 O O . HIS A 1 94 ? -14.560 -1.967 -13.583 1.00 90.75 94 HIS A O 1
ATOM 737 N N . ALA A 1 95 ? -14.703 -0.707 -11.750 1.00 91.94 95 ALA A N 1
ATOM 738 C CA . ALA A 1 95 ? -13.406 -1.113 -11.189 1.00 91.94 95 ALA A CA 1
ATOM 739 C C . ALA A 1 95 ? -13.471 -2.369 -10.285 1.00 91.94 95 ALA A C 1
ATOM 741 O O . ALA A 1 95 ? -12.626 -2.563 -9.402 1.00 91.94 95 ALA A O 1
ATOM 742 N N . ASN A 1 96 ? -14.494 -3.213 -10.457 1.00 90.25 96 ASN A N 1
ATOM 743 C CA . ASN A 1 96 ? -14.669 -4.454 -9.698 1.00 90.25 96 ASN A CA 1
ATOM 744 C C . ASN A 1 96 ? -13.914 -5.609 -10.369 1.00 90.25 96 ASN A C 1
ATOM 746 O O . ASN A 1 96 ? -14.513 -6.487 -10.981 1.00 90.25 96 ASN A O 1
ATOM 750 N N . VAL A 1 97 ? -12.587 -5.594 -10.253 1.00 91.62 97 VAL A N 1
ATOM 751 C CA . VAL A 1 97 ? -11.722 -6.632 -10.832 1.00 91.62 97 VAL A CA 1
ATOM 752 C C . VAL A 1 97 ? -11.955 -7.982 -10.120 1.00 91.62 97 VAL A C 1
ATOM 754 O O . VAL A 1 97 ? -11.792 -8.037 -8.893 1.00 91.62 97 VAL A O 1
ATOM 757 N N . PRO A 1 98 ? -12.310 -9.070 -10.840 1.00 92.19 98 PRO A N 1
ATOM 758 C CA . PRO A 1 98 ? -12.517 -10.392 -10.253 1.00 92.19 98 PRO A CA 1
ATOM 759 C C . PRO A 1 98 ? -11.273 -10.929 -9.544 1.00 92.19 98 PRO A C 1
ATOM 761 O O . PRO A 1 98 ? -10.135 -10.576 -9.857 1.00 92.19 98 PRO A O 1
ATOM 764 N N . LYS A 1 99 ? -11.476 -11.829 -8.580 1.00 89.31 99 LYS A N 1
ATOM 765 C CA . LYS A 1 99 ? -10.363 -12.491 -7.890 1.00 89.31 99 LYS A CA 1
ATOM 766 C C . LYS A 1 99 ? -9.534 -13.295 -8.898 1.00 89.31 99 LYS A C 1
ATOM 768 O O . LYS A 1 99 ? -10.100 -14.018 -9.707 1.00 89.31 99 LYS A O 1
ATOM 773 N N . ASN A 1 100 ? -8.208 -13.197 -8.804 1.00 89.75 100 ASN A N 1
ATOM 774 C CA . ASN A 1 100 ? -7.245 -13.844 -9.704 1.00 89.75 100 ASN A CA 1
ATOM 775 C C . ASN A 1 100 ? -7.329 -13.385 -11.173 1.00 89.75 100 ASN A C 1
ATOM 777 O O . ASN A 1 100 ? -6.724 -14.018 -12.030 1.00 89.75 100 ASN A O 1
ATOM 781 N N . HIS A 1 101 ? -8.034 -12.285 -11.466 1.00 90.88 101 HIS A N 1
ATOM 782 C CA . HIS A 1 101 ? -8.044 -11.704 -12.807 1.00 90.88 101 HIS A CA 1
ATOM 783 C C . HIS A 1 101 ? -6.656 -11.187 -13.187 1.00 90.88 101 HIS A C 1
ATOM 785 O O . HIS A 1 101 ? -5.999 -10.512 -12.375 1.00 90.88 101 HIS A O 1
ATOM 791 N N . THR A 1 102 ? -6.274 -11.484 -14.425 1.00 89.19 102 THR A N 1
ATOM 792 C CA . THR A 1 102 ? -5.003 -11.132 -15.055 1.00 89.19 102 THR A CA 1
ATOM 793 C C . THR A 1 102 ? -5.300 -10.446 -16.380 1.00 89.19 102 THR A C 1
ATOM 795 O O . THR A 1 102 ? -6.108 -10.939 -17.160 1.00 89.19 102 THR A O 1
ATOM 798 N N . GLU A 1 103 ? -4.636 -9.325 -16.632 1.00 84.88 103 GLU A N 1
ATOM 799 C CA . GLU A 1 103 ? -4.742 -8.557 -17.871 1.00 84.88 103 GLU A CA 1
ATOM 800 C C . GLU A 1 103 ? -3.329 -8.426 -18.442 1.00 84.88 103 GLU A C 1
ATOM 802 O O . GLU A 1 103 ? -2.423 -8.036 -17.710 1.00 84.88 103 GLU A O 1
ATOM 807 N N . GLU A 1 104 ? -3.117 -8.817 -19.701 1.00 84.00 104 GLU A N 1
ATOM 808 C CA . GLU A 1 104 ? -1.798 -8.753 -20.362 1.00 84.00 104 GLU A CA 1
ATOM 809 C C . GLU A 1 104 ? -0.655 -9.392 -19.530 1.00 84.00 104 GLU A C 1
ATOM 811 O O . GLU A 1 104 ? 0.444 -8.862 -19.407 1.00 84.00 104 GLU A O 1
ATOM 816 N N . GLY A 1 105 ? -0.927 -10.536 -18.886 1.00 76.50 105 GLY A N 1
ATOM 817 C CA . GLY A 1 105 ? 0.046 -11.242 -18.036 1.00 76.50 105 GLY A CA 1
ATOM 818 C C . GLY A 1 105 ? 0.270 -10.623 -16.648 1.00 76.50 105 GLY A C 1
ATOM 819 O O . GLY A 1 105 ? 0.952 -11.218 -15.812 1.00 76.50 105 GLY A O 1
ATOM 820 N N . ILE A 1 106 ? -0.349 -9.479 -16.348 1.00 81.81 106 ILE A N 1
ATOM 821 C CA . ILE A 1 106 ? -0.260 -8.814 -15.047 1.00 81.81 106 ILE A CA 1
ATOM 822 C C . ILE A 1 106 ? -1.467 -9.197 -14.182 1.00 81.81 106 ILE A C 1
ATOM 824 O O . ILE A 1 106 ? -2.610 -8.981 -14.592 1.00 81.81 106 ILE A O 1
ATOM 828 N N . PRO A 1 107 ? -1.262 -9.714 -12.953 1.00 87.62 107 PRO A N 1
ATOM 829 C CA . PRO A 1 107 ? -2.348 -10.056 -12.037 1.00 87.62 107 PRO A CA 1
ATOM 830 C C . PRO A 1 107 ? -3.003 -8.780 -11.481 1.00 87.62 107 PRO A C 1
ATOM 832 O O . PRO A 1 107 ? -2.721 -8.333 -10.363 1.00 87.62 107 PRO A O 1
ATOM 835 N N . LEU A 1 108 ? -3.889 -8.179 -12.276 1.00 91.75 108 LEU A N 1
ATOM 836 C CA . LEU A 1 108 ? -4.540 -6.896 -12.013 1.00 91.75 108 LEU A CA 1
ATOM 837 C C . LEU A 1 108 ? -5.309 -6.901 -10.685 1.00 91.75 108 LEU A C 1
ATOM 839 O O . LEU A 1 108 ? -5.292 -5.922 -9.938 1.00 91.75 108 LEU A O 1
ATOM 843 N N . SER A 1 109 ? -5.926 -8.035 -10.346 1.00 91.31 109 SER A N 1
ATOM 844 C CA . SER A 1 109 ? -6.615 -8.226 -9.064 1.00 91.31 109 SER A CA 1
ATOM 845 C C . SER A 1 109 ? -5.676 -8.084 -7.856 1.00 91.31 109 SER A C 1
ATOM 847 O O . SER A 1 109 ? -6.003 -7.400 -6.879 1.00 91.31 109 SER A O 1
ATOM 849 N N . ALA A 1 110 ? -4.478 -8.670 -7.933 1.00 87.31 110 ALA A N 1
ATOM 850 C CA . ALA A 1 110 ? -3.457 -8.570 -6.896 1.00 87.31 110 ALA A CA 1
ATOM 851 C C . ALA A 1 110 ? -2.875 -7.152 -6.827 1.00 87.31 110 ALA A C 1
ATOM 853 O O . ALA A 1 110 ? -2.730 -6.598 -5.734 1.00 87.31 110 ALA A O 1
ATOM 854 N N . TRP A 1 111 ? -2.618 -6.534 -7.984 1.00 92.75 111 TRP A N 1
ATOM 855 C CA . TRP A 1 111 ? -2.150 -5.152 -8.070 1.00 92.75 111 TRP A CA 1
ATOM 856 C C . TRP A 1 111 ? -3.138 -4.169 -7.423 1.00 92.75 111 TRP A C 1
ATOM 858 O O . TRP A 1 111 ? -2.736 -3.329 -6.614 1.00 92.75 111 TRP A O 1
ATOM 868 N N . LEU A 1 112 ? -4.439 -4.305 -7.699 1.00 92.44 112 LEU A N 1
ATOM 869 C CA . LEU A 1 112 ? -5.479 -3.449 -7.122 1.00 92.44 112 LEU A CA 1
ATOM 870 C C . LEU A 1 112 ? -5.624 -3.665 -5.608 1.00 92.44 112 LEU A C 1
ATOM 872 O O . LEU A 1 112 ? -5.826 -2.710 -4.849 1.00 92.44 112 LEU A O 1
ATOM 876 N N . HIS A 1 113 ? -5.501 -4.911 -5.145 1.00 89.69 113 HIS A N 1
ATOM 877 C CA . HIS A 1 113 ? -5.495 -5.221 -3.717 1.00 89.69 113 HIS A CA 1
ATOM 878 C C . HIS A 1 113 ? -4.309 -4.563 -2.995 1.00 89.69 113 HIS A C 1
ATOM 880 O O . HIS A 1 113 ? -4.482 -4.027 -1.895 1.00 89.69 113 HIS A O 1
ATOM 886 N N . GLU A 1 114 ? -3.132 -4.551 -3.622 1.00 88.38 114 GLU A N 1
ATOM 887 C CA . GLU A 1 114 ? -1.954 -3.849 -3.117 1.00 88.38 114 GLU A CA 1
ATOM 888 C C . GLU A 1 114 ? -2.229 -2.349 -2.958 1.00 88.38 114 GLU A C 1
ATOM 890 O O . GLU A 1 114 ? -2.000 -1.801 -1.881 1.00 88.38 114 GLU A O 1
ATOM 895 N N . GLN A 1 115 ? -2.848 -1.699 -3.952 1.00 91.12 115 GLN A N 1
ATOM 896 C CA . GLN A 1 115 ? -3.171 -0.267 -3.860 1.00 91.12 115 GLN A CA 1
ATOM 897 C C . GLN A 1 115 ? -4.125 0.029 -2.698 1.00 91.12 115 GLN A C 1
ATOM 899 O O . GLN A 1 115 ? -3.905 0.952 -1.912 1.00 91.12 115 GLN A O 1
ATOM 904 N N . ARG A 1 116 ? -5.159 -0.805 -2.522 1.00 90.19 116 ARG A N 1
ATOM 905 C CA . ARG A 1 116 ? -6.083 -0.708 -1.379 1.00 90.19 116 ARG A CA 1
ATOM 906 C C . ARG A 1 116 ? -5.357 -0.929 -0.049 1.00 90.19 116 ARG A C 1
ATOM 908 O O . ARG A 1 116 ? -5.687 -0.294 0.952 1.00 90.19 116 ARG A O 1
ATOM 915 N N . ARG A 1 117 ? -4.377 -1.836 0.006 1.00 87.06 117 ARG A N 1
ATOM 916 C CA . ARG A 1 117 ? -3.564 -2.085 1.205 1.00 87.06 117 ARG A CA 1
ATOM 917 C C . ARG A 1 117 ? -2.673 -0.895 1.539 1.00 87.06 117 ARG A C 1
ATOM 919 O O . ARG A 1 117 ? -2.652 -0.487 2.699 1.00 87.06 117 ARG A O 1
ATOM 926 N N . GLU A 1 118 ? -1.966 -0.342 0.566 1.00 85.19 118 GLU A N 1
ATOM 927 C CA . GLU A 1 118 ? -1.105 0.821 0.777 1.00 85.19 118 GLU A CA 1
ATOM 928 C C . GLU A 1 118 ? -1.928 2.049 1.176 1.00 85.19 118 GLU A C 1
ATOM 930 O O . GLU A 1 118 ? -1.561 2.755 2.115 1.00 85.19 118 GLU A O 1
ATOM 935 N N . ALA A 1 119 ? -3.115 2.225 0.592 1.00 86.12 119 ALA A N 1
ATOM 936 C CA . ALA A 1 119 ? -4.035 3.291 0.971 1.00 86.12 119 ALA A CA 1
ATOM 937 C C . ALA A 1 119 ? -4.558 3.170 2.406 1.00 86.12 119 ALA A C 1
ATOM 939 O O . ALA A 1 119 ? -4.599 4.168 3.123 1.00 86.12 119 ALA A O 1
ATOM 940 N N . ARG A 1 120 ? -4.909 1.952 2.846 1.00 84.31 120 ARG A N 1
ATOM 941 C CA . ARG A 1 120 ? -5.315 1.680 4.237 1.00 84.31 120 ARG A CA 1
ATOM 942 C C . ARG A 1 120 ? -4.194 1.944 5.235 1.00 84.31 120 ARG A C 1
ATOM 944 O O . ARG A 1 120 ? -4.471 2.208 6.397 1.00 84.31 120 ARG A O 1
ATOM 951 N N . ASN A 1 121 ? -2.942 1.810 4.820 1.00 82.12 121 ASN A N 1
ATOM 952 C CA . ASN A 1 121 ? -1.791 2.017 5.692 1.00 82.12 121 ASN A CA 1
ATOM 953 C C . ASN A 1 121 ? -1.212 3.433 5.585 1.00 82.12 121 ASN A C 1
ATOM 955 O O . ASN A 1 121 ? -0.111 3.642 6.079 1.00 82.12 121 ASN A O 1
ATOM 959 N N . ASP A 1 122 ? -1.913 4.365 4.930 1.00 82.00 122 ASP A N 1
ATOM 960 C CA . ASP A 1 122 ? -1.460 5.746 4.718 1.00 82.00 122 ASP A CA 1
ATOM 961 C C . ASP A 1 122 ? -0.103 5.834 3.981 1.00 82.00 122 ASP A C 1
ATOM 963 O O . ASP A 1 122 ? 0.658 6.780 4.148 1.00 82.00 122 ASP A O 1
ATOM 967 N N . ARG A 1 123 ? 0.202 4.828 3.145 1.00 80.62 123 ARG A N 1
ATOM 968 C CA . ARG A 1 123 ? 1.442 4.714 2.351 1.00 80.62 123 ARG A CA 1
ATOM 969 C C . ARG A 1 123 ? 1.235 4.951 0.855 1.00 80.62 123 ARG A C 1
ATOM 971 O O . ARG A 1 123 ? 2.209 5.044 0.114 1.00 80.62 123 ARG A O 1
ATOM 978 N N . LEU A 1 124 ? -0.017 5.045 0.400 1.00 82.62 124 LEU A N 1
ATOM 979 C CA . LEU A 1 124 ? -0.331 5.383 -0.987 1.00 82.62 124 LEU A CA 1
ATOM 980 C C . LEU A 1 124 ? -0.244 6.909 -1.191 1.00 82.62 124 LEU A C 1
ATOM 982 O O . LEU A 1 124 ? -0.996 7.624 -0.518 1.00 82.62 124 LEU A O 1
ATOM 986 N N . PRO A 1 125 ? 0.603 7.402 -2.118 1.00 81.12 125 PRO A N 1
ATOM 987 C CA . PRO A 1 125 ? 0.675 8.820 -2.475 1.00 81.12 125 PRO A CA 1
ATOM 988 C C . PRO A 1 125 ? -0.689 9.407 -2.863 1.00 81.12 125 PRO A C 1
ATOM 990 O O . PRO A 1 125 ? -1.515 8.708 -3.457 1.00 81.12 125 PRO A O 1
ATOM 993 N N . SER A 1 126 ? -0.912 10.689 -2.558 1.00 75.50 126 SER A N 1
ATOM 994 C CA . SER A 1 126 ? -2.170 11.401 -2.843 1.00 75.50 126 SER A CA 1
ATOM 995 C C . SER A 1 126 ? -2.535 11.374 -4.326 1.00 75.50 126 SER A C 1
ATOM 997 O O . SER A 1 126 ? -3.643 10.975 -4.663 1.00 75.50 126 SER A O 1
ATOM 999 N N . GLU A 1 127 ? -1.579 11.652 -5.210 1.00 80.00 127 GLU A N 1
ATOM 1000 C CA . GLU A 1 127 ? -1.779 11.624 -6.665 1.00 80.00 127 GLU A CA 1
ATOM 1001 C C . GLU A 1 127 ? -2.292 10.255 -7.153 1.00 80.00 127 GLU A C 1
ATOM 1003 O O . GLU A 1 127 ? -3.275 10.146 -7.884 1.00 80.00 127 GLU A O 1
ATOM 1008 N N . ARG A 1 128 ? -1.676 9.160 -6.687 1.00 85.88 128 ARG A N 1
ATOM 1009 C CA . ARG A 1 128 ? -2.096 7.793 -7.041 1.00 85.88 128 ARG A CA 1
ATOM 1010 C C . ARG A 1 128 ? -3.483 7.467 -6.501 1.00 85.88 128 ARG A C 1
ATOM 1012 O O . ARG A 1 128 ? -4.247 6.750 -7.141 1.00 85.88 128 ARG A O 1
ATOM 1019 N N . ARG A 1 129 ? -3.804 7.969 -5.310 1.00 84.88 129 ARG A N 1
ATOM 1020 C CA . ARG A 1 129 ? -5.127 7.828 -4.697 1.00 84.88 129 ARG A CA 1
ATOM 1021 C C . ARG A 1 129 ? -6.189 8.554 -5.521 1.00 84.88 129 ARG A C 1
ATOM 1023 O O . ARG A 1 129 ? -7.226 7.954 -5.776 1.00 84.88 129 ARG A O 1
ATOM 1030 N N . GLU A 1 130 ? -5.926 9.786 -5.942 1.00 83.19 130 GLU A N 1
ATOM 1031 C CA . GLU A 1 130 ? -6.829 10.585 -6.780 1.00 83.19 130 GLU A CA 1
ATOM 1032 C C . GLU A 1 130 ? -7.099 9.892 -8.115 1.00 83.19 130 GLU A C 1
ATOM 1034 O O . GLU A 1 130 ? -8.252 9.634 -8.452 1.00 83.19 130 GLU A O 1
ATOM 1039 N N . ARG A 1 131 ? -6.043 9.447 -8.801 1.00 90.12 131 ARG A N 1
ATOM 1040 C CA . ARG A 1 131 ? -6.150 8.717 -10.072 1.00 90.12 131 ARG A CA 1
ATOM 1041 C C . ARG A 1 131 ? -6.969 7.429 -9.958 1.00 90.12 131 ARG A C 1
ATOM 1043 O O . ARG A 1 131 ? -7.751 7.105 -10.844 1.00 90.12 131 ARG A O 1
ATOM 1050 N N . LEU A 1 132 ? -6.822 6.677 -8.864 1.00 91.94 132 LEU A N 1
ATOM 1051 C CA . LEU A 1 132 ? -7.623 5.468 -8.635 1.00 91.94 132 LEU A CA 1
ATOM 1052 C C . LEU A 1 132 ? -9.100 5.781 -8.347 1.00 91.94 132 LEU A C 1
ATOM 1054 O O . LEU A 1 132 ? -9.976 4.992 -8.698 1.00 91.94 132 LEU A O 1
ATOM 1058 N N . VAL A 1 133 ? -9.381 6.910 -7.699 1.00 90.06 133 VAL A N 1
ATOM 1059 C CA . VAL A 1 133 ? -10.750 7.370 -7.429 1.00 90.06 133 VAL A CA 1
ATOM 1060 C C . VAL A 1 133 ? -11.427 7.826 -8.716 1.00 90.06 133 VAL A C 1
ATOM 1062 O O . VAL A 1 133 ? -12.577 7.459 -8.942 1.00 90.06 133 VAL A O 1
ATOM 1065 N N . GLU A 1 134 ? -10.700 8.541 -9.574 1.00 90.19 134 GLU A N 1
ATOM 1066 C CA . GLU A 1 134 ? -11.161 8.989 -10.893 1.00 90.19 134 GLU A CA 1
ATOM 1067 C C . GLU A 1 134 ? -11.650 7.816 -11.757 1.00 90.19 134 GLU A C 1
ATOM 1069 O O . GLU A 1 134 ? -12.705 7.895 -12.378 1.00 90.19 134 GLU A O 1
ATOM 1074 N N . VAL A 1 135 ? -10.947 6.679 -11.722 1.00 91.94 135 VAL A N 1
ATOM 1075 C CA . VAL A 1 135 ? -11.337 5.460 -12.459 1.00 91.94 135 VAL A CA 1
ATOM 1076 C C . VAL A 1 135 ? -12.351 4.583 -11.705 1.00 91.94 135 VAL A C 1
ATOM 1078 O O . VAL A 1 135 ? -12.596 3.438 -12.078 1.00 91.94 135 VAL A O 1
ATOM 1081 N N . GLY A 1 136 ? -12.945 5.087 -10.619 1.00 89.25 136 GLY A N 1
ATOM 1082 C CA . GLY A 1 136 ? -14.057 4.440 -9.918 1.00 89.25 136 GLY A CA 1
ATOM 1083 C C . GLY A 1 136 ? -13.669 3.408 -8.851 1.00 89.25 136 GLY A C 1
ATOM 1084 O O . GLY A 1 136 ? -14.525 2.634 -8.399 1.00 89.25 136 GLY A O 1
ATOM 1085 N N . VAL A 1 137 ? -12.411 3.366 -8.393 1.00 88.94 137 VAL A N 1
ATOM 1086 C CA . VAL A 1 137 ? -12.015 2.461 -7.302 1.00 88.94 137 VAL A CA 1
ATOM 1087 C C . VAL A 1 137 ? -12.527 2.985 -5.958 1.00 88.94 137 VAL A C 1
ATOM 1089 O O . VAL A 1 137 ? -12.001 3.921 -5.357 1.00 88.94 137 VAL A O 1
ATOM 1092 N N . ARG A 1 138 ? -13.541 2.305 -5.424 1.00 82.19 138 ARG A N 1
ATOM 1093 C CA . ARG A 1 138 ? -14.176 2.649 -4.143 1.00 82.19 138 ARG A CA 1
ATOM 1094 C C . ARG A 1 138 ? -13.401 2.129 -2.928 1.00 82.19 138 ARG A C 1
ATOM 1096 O O . ARG A 1 138 ? -12.788 1.061 -2.972 1.00 82.19 138 ARG A O 1
ATOM 1103 N N . GLY A 1 139 ? -13.499 2.842 -1.802 1.00 73.75 139 GLY A N 1
ATOM 1104 C CA . GLY A 1 139 ? -13.015 2.384 -0.487 1.00 73.75 139 GLY A CA 1
ATOM 1105 C C . GLY A 1 139 ? -11.527 2.622 -0.201 1.00 73.75 139 GLY A C 1
ATOM 1106 O O . GLY A 1 139 ? -11.000 2.076 0.765 1.00 73.75 139 GLY A O 1
ATOM 1107 N N . ILE A 1 140 ? -10.846 3.435 -1.013 1.00 75.56 140 ILE A N 1
ATOM 1108 C CA . ILE A 1 140 ? -9.420 3.757 -0.836 1.00 75.56 140 ILE A CA 1
ATOM 1109 C C . ILE A 1 140 ? -9.207 4.695 0.369 1.00 75.56 140 ILE A C 1
ATOM 1111 O O . ILE A 1 140 ? -8.168 4.638 1.022 1.00 75.56 140 ILE A O 1
ATOM 1115 N N . PHE A 1 141 ? -10.196 5.520 0.729 1.00 67.88 141 PHE A N 1
ATOM 1116 C CA . PHE A 1 141 ? -10.111 6.511 1.817 1.00 67.88 141 PHE A CA 1
ATOM 1117 C C . PHE A 1 141 ? -10.164 5.941 3.241 1.00 67.88 141 PHE A C 1
ATOM 1119 O O . PHE A 1 141 ? -9.823 6.640 4.191 1.00 67.88 141 PHE A O 1
ATOM 1126 N N . ALA A 1 142 ? -10.561 4.682 3.421 1.00 65.12 142 ALA A N 1
ATOM 1127 C CA . ALA A 1 142 ? -10.664 4.100 4.753 1.00 65.12 142 ALA A CA 1
ATOM 1128 C C . ALA A 1 142 ? -9.267 3.769 5.301 1.00 65.12 142 ALA A C 1
ATOM 1130 O O . ALA A 1 142 ? -8.717 2.717 4.984 1.00 65.12 142 ALA A O 1
ATOM 1131 N N . SER A 1 143 ? -8.672 4.632 6.129 1.00 65.94 143 SER A N 1
ATOM 1132 C CA . SER A 1 143 ? -7.392 4.288 6.760 1.00 65.94 143 SER A CA 1
ATOM 1133 C C . SER A 1 143 ? -7.564 3.282 7.905 1.00 65.94 143 SER A C 1
ATOM 1135 O O . SER A 1 143 ? -8.595 3.202 8.579 1.00 65.94 143 SER A O 1
ATOM 1137 N N . LYS A 1 144 ? -6.521 2.494 8.170 1.00 68.94 144 LYS A N 1
ATOM 1138 C CA . LYS A 1 144 ? -6.458 1.535 9.280 1.00 68.94 144 LYS A CA 1
ATOM 1139 C C . LYS A 1 144 ? -6.526 2.249 10.626 1.00 68.94 144 LYS A C 1
ATOM 1141 O O . LYS A 1 144 ? -6.934 1.634 11.609 1.00 68.94 144 LYS A O 1
ATOM 1146 N N . LYS A 1 145 ? -6.115 3.519 10.693 1.00 70.25 145 LYS A N 1
ATOM 1147 C CA . LYS A 1 145 ? -6.328 4.368 11.867 1.00 70.25 145 LYS A CA 1
ATOM 1148 C C . LYS A 1 145 ? -7.824 4.628 12.068 1.00 70.25 145 LYS A C 1
ATOM 1150 O O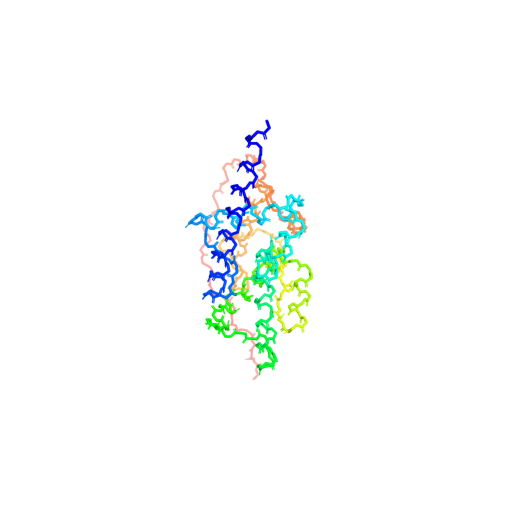 . LYS A 1 145 ? -8.338 4.186 13.083 1.00 70.25 145 LYS A O 1
ATOM 1155 N N . HIS A 1 146 ? -8.542 5.125 11.057 1.00 71.69 146 HIS A N 1
ATOM 1156 C CA . HIS A 1 146 ? -10.001 5.313 11.132 1.00 71.69 146 HIS A CA 1
ATOM 1157 C C . HIS A 1 146 ? -10.747 4.029 11.529 1.00 71.69 146 HIS A C 1
ATOM 1159 O O . HIS A 1 146 ? -11.639 4.055 12.370 1.00 71.69 146 HIS A O 1
ATOM 1165 N N . GLY A 1 147 ? -10.350 2.872 10.986 1.00 75.44 147 GLY A N 1
ATOM 1166 C CA . GLY A 1 147 ? -10.940 1.586 11.376 1.00 75.44 147 GLY A CA 1
ATOM 1167 C C . GLY A 1 147 ? -10.618 1.152 12.816 1.00 75.44 147 GLY A C 1
ATOM 1168 O O . GLY A 1 147 ? -11.418 0.451 13.441 1.00 75.44 147 GLY A O 1
ATOM 1169 N N . ARG A 1 148 ? -9.455 1.537 13.358 1.00 80.00 148 ARG A N 1
ATOM 1170 C CA . ARG A 1 148 ? -9.110 1.319 14.773 1.00 80.00 148 ARG A CA 1
ATOM 1171 C C . ARG A 1 148 ? -9.898 2.257 15.680 1.00 80.00 148 ARG A C 1
ATOM 1173 O O . ARG A 1 148 ? -10.408 1.777 16.688 1.00 80.00 148 ARG A O 1
ATOM 1180 N N . ASP A 1 149 ? -10.033 3.517 15.291 1.00 84.38 149 ASP A N 1
ATOM 1181 C CA . ASP A 1 149 ? -10.727 4.549 16.059 1.00 84.38 149 ASP A CA 1
ATOM 1182 C C . ASP A 1 149 ? -12.233 4.247 16.096 1.00 84.38 149 ASP A C 1
ATOM 1184 O O . ASP A 1 149 ? -12.810 4.147 17.170 1.00 84.38 149 ASP A O 1
ATOM 1188 N N . ALA A 1 150 ? -12.848 3.868 14.969 1.00 84.62 150 ALA A N 1
ATOM 1189 C CA . ALA A 1 150 ? -14.245 3.418 14.940 1.00 84.62 150 ALA A CA 1
ATOM 1190 C C . ALA A 1 150 ? -14.500 2.186 15.835 1.00 84.62 150 ALA A C 1
ATOM 1192 O O . ALA A 1 150 ? -15.516 2.087 16.530 1.00 84.62 150 ALA A O 1
ATOM 1193 N N . LYS A 1 151 ? -13.564 1.223 15.857 1.00 86.94 151 LYS A N 1
ATOM 1194 C CA . LYS A 1 151 ? -13.643 0.079 16.782 1.00 86.94 151 LYS A CA 1
ATOM 1195 C C . LYS A 1 151 ? -13.486 0.519 18.233 1.00 86.94 151 LYS A C 1
ATOM 1197 O O . LYS A 1 151 ? -14.165 -0.037 19.098 1.00 86.94 151 LYS A O 1
ATOM 1202 N N . PHE A 1 152 ? -12.585 1.457 18.504 1.00 91.75 152 PHE A N 1
ATOM 1203 C CA . PHE A 1 152 ? -12.390 2.029 19.827 1.00 91.75 152 PHE A CA 1
ATOM 1204 C C . PHE A 1 152 ? -13.662 2.740 20.301 1.00 91.75 152 PHE A C 1
ATOM 1206 O O . PHE A 1 152 ? -14.157 2.411 21.377 1.00 91.75 152 PHE A O 1
ATOM 1213 N N . ASP A 1 153 ? -14.255 3.595 19.473 1.00 89.81 153 ASP A N 1
ATOM 1214 C CA . ASP A 1 153 ? -15.470 4.348 19.780 1.00 89.81 153 ASP A CA 1
ATOM 1215 C C . ASP A 1 153 ? -16.663 3.436 20.059 1.00 89.81 153 ASP A C 1
ATOM 1217 O O . ASP A 1 153 ? -17.418 3.680 21.004 1.00 89.81 153 ASP A O 1
ATOM 1221 N N . LYS A 1 154 ? -16.799 2.325 19.321 1.00 90.88 154 LYS A N 1
ATOM 1222 C CA . LYS A 1 154 ? -17.808 1.295 19.620 1.00 90.88 154 LYS A CA 1
ATOM 1223 C C . LYS A 1 154 ? -17.653 0.750 21.047 1.00 90.88 154 LYS A C 1
ATOM 1225 O O . LYS A 1 154 ? -18.637 0.646 21.778 1.00 90.88 154 LYS A O 1
ATOM 1230 N N . HIS A 1 155 ? -16.432 0.406 21.458 1.00 93.56 155 HIS A N 1
ATOM 1231 C CA . HIS A 1 155 ? -16.176 -0.118 22.805 1.00 93.56 155 HIS A CA 1
ATOM 1232 C C . HIS A 1 155 ? -16.307 0.966 23.883 1.00 93.56 155 HIS A C 1
ATOM 1234 O O . HIS A 1 155 ? -16.861 0.700 24.946 1.00 93.56 155 HIS A O 1
ATOM 1240 N N . ALA A 1 156 ? -15.858 2.192 23.609 1.00 92.56 156 ALA A N 1
ATOM 1241 C CA . ALA A 1 156 ? -16.017 3.330 24.510 1.00 92.56 156 ALA A CA 1
ATOM 1242 C C . ALA A 1 156 ? -17.502 3.665 24.734 1.00 92.56 156 ALA A C 1
ATOM 1244 O O . ALA A 1 156 ? -17.917 3.947 25.858 1.00 92.56 156 ALA A O 1
ATOM 1245 N N . SER A 1 157 ? -18.325 3.556 23.690 1.00 92.56 157 SER A N 1
ATOM 1246 C CA . SER A 1 157 ? -19.779 3.727 23.773 1.00 92.56 157 SER A CA 1
ATOM 1247 C C . SER A 1 157 ? -20.433 2.619 24.599 1.00 92.56 157 SER A C 1
ATOM 1249 O O . SER A 1 157 ? -21.255 2.909 25.470 1.00 92.56 157 SER A O 1
ATOM 1251 N N . ALA A 1 158 ? -20.018 1.362 24.398 1.00 92.56 158 ALA A N 1
ATOM 1252 C CA . ALA A 1 158 ? -20.454 0.233 25.220 1.00 92.56 158 ALA A CA 1
ATOM 1253 C C . ALA A 1 158 ? -20.058 0.411 26.698 1.00 92.56 158 ALA A C 1
ATOM 1255 O O . ALA A 1 158 ? -20.859 0.144 27.591 1.00 92.56 158 ALA A O 1
ATOM 1256 N N . LEU A 1 159 ? -18.866 0.952 26.971 1.00 93.81 159 LEU A N 1
ATOM 1257 C CA . LEU A 1 159 ? -18.454 1.310 28.327 1.00 93.81 159 LEU A CA 1
ATOM 1258 C C . LEU A 1 159 ? -19.328 2.407 28.934 1.00 93.81 159 LEU A C 1
ATOM 1260 O O . LEU A 1 159 ? -19.696 2.323 30.102 1.00 93.81 159 LEU A O 1
ATOM 1264 N N . GLY A 1 160 ? -19.676 3.428 28.148 1.00 92.31 160 GLY A N 1
ATOM 1265 C CA . GLY A 1 160 ? -20.608 4.469 28.569 1.00 92.31 160 GLY A CA 1
ATOM 1266 C C . GLY A 1 160 ? -21.986 3.903 28.922 1.00 92.31 160 GLY A C 1
ATOM 1267 O O . GLY A 1 160 ? -22.571 4.307 29.924 1.00 92.31 160 GLY A O 1
ATOM 1268 N N . ALA A 1 161 ? -22.485 2.936 28.146 1.00 90.69 161 ALA A N 1
ATOM 1269 C CA . ALA A 1 161 ? -23.735 2.235 28.440 1.00 90.69 161 ALA A CA 1
ATOM 1270 C C . ALA A 1 161 ? -23.645 1.409 29.733 1.00 90.69 161 ALA A C 1
ATOM 1272 O O . ALA A 1 161 ? -24.512 1.542 30.596 1.00 90.69 161 ALA A O 1
ATOM 1273 N N . TYR A 1 162 ? -22.565 0.643 29.911 1.00 91.25 162 TYR A N 1
ATOM 1274 C CA . TYR A 1 162 ? -22.299 -0.098 31.146 1.00 91.25 162 TYR A CA 1
ATOM 1275 C C . TYR A 1 162 ? -22.251 0.838 32.363 1.00 91.25 162 TYR A C 1
ATOM 1277 O O . TYR A 1 162 ? -22.918 0.587 33.361 1.00 91.25 162 TYR A O 1
ATOM 1285 N N . LYS A 1 163 ? -21.532 1.965 32.262 1.00 92.88 163 LYS A N 1
ATOM 1286 C CA . LYS A 1 163 ? -21.440 2.969 33.334 1.00 92.88 163 LYS A CA 1
ATOM 1287 C C . LYS A 1 163 ? -22.806 3.537 33.710 1.00 92.88 163 LYS A C 1
ATOM 1289 O O . LYS A 1 163 ? -23.064 3.720 34.892 1.00 92.88 163 LYS A O 1
ATOM 1294 N N . ARG A 1 164 ? -23.674 3.819 32.731 1.00 91.12 164 ARG A N 1
ATOM 1295 C CA . ARG A 1 164 ? -25.038 4.305 33.001 1.00 91.12 164 ARG A CA 1
ATOM 1296 C C . ARG A 1 164 ? -25.896 3.265 33.722 1.00 91.12 164 ARG A C 1
ATOM 1298 O O . ARG A 1 164 ? -26.691 3.650 34.566 1.00 91.12 164 ARG A O 1
ATOM 1305 N N . ARG A 1 165 ? -25.736 1.976 33.402 1.00 90.50 165 ARG A N 1
ATOM 1306 C CA . ARG A 1 165 ? -26.512 0.887 34.016 1.00 90.50 165 ARG A CA 1
ATOM 1307 C C . ARG A 1 165 ? -26.021 0.519 35.417 1.00 90.50 165 ARG A C 1
ATOM 1309 O O . ARG A 1 165 ? -26.831 0.354 36.316 1.00 90.50 165 ARG A O 1
ATOM 1316 N N . GLU A 1 166 ? -24.709 0.394 35.594 1.00 89.06 166 GLU A N 1
ATOM 1317 C CA . GLU A 1 166 ? -24.100 -0.112 36.836 1.00 89.06 166 GLU A CA 1
ATOM 1318 C C . GLU A 1 166 ? -23.606 1.012 37.767 1.00 89.06 166 GLU A C 1
ATOM 1320 O O . GLU A 1 166 ? -23.149 0.758 38.878 1.00 89.06 166 GLU A O 1
ATOM 1325 N N . GLY A 1 167 ? -23.603 2.265 37.303 1.00 88.94 167 GLY A N 1
ATOM 1326 C CA . GLY A 1 167 ? -23.065 3.419 38.034 1.00 88.94 167 GLY A CA 1
ATOM 1327 C C . GLY A 1 167 ? -21.532 3.478 38.104 1.00 88.94 167 GLY A C 1
ATOM 1328 O O . GLY A 1 167 ? -20.971 4.462 38.582 1.00 88.94 167 GLY A O 1
ATOM 1329 N N . HIS A 1 168 ? -20.823 2.460 37.605 1.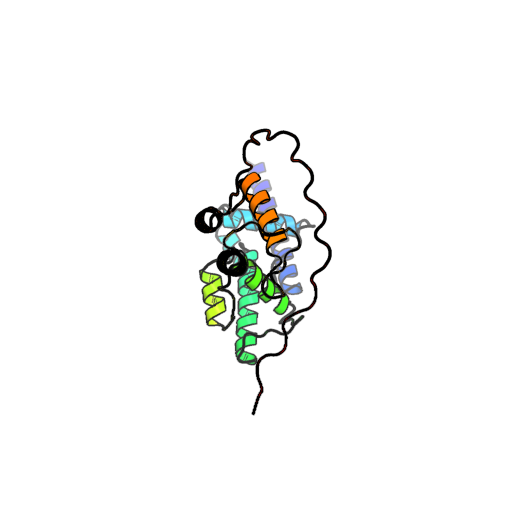00 88.62 168 HIS A N 1
ATOM 1330 C CA . HIS A 1 168 ? -19.364 2.361 37.675 1.00 88.62 168 HIS A CA 1
ATOM 1331 C C . HIS A 1 168 ? -18.742 1.769 36.403 1.00 88.62 168 HIS A C 1
ATOM 1333 O O . HIS A 1 168 ? -19.395 1.080 35.625 1.00 88.62 168 HIS A O 1
ATOM 1339 N N . VAL A 1 169 ? -17.430 1.947 36.224 1.00 88.31 169 VAL A N 1
ATOM 1340 C CA . VAL A 1 169 ? -16.657 1.388 35.090 1.00 88.31 169 VAL A CA 1
ATOM 1341 C C . VAL A 1 169 ? -15.845 0.136 35.451 1.00 88.31 169 VAL A C 1
ATOM 1343 O O . VAL A 1 169 ? -14.939 -0.263 34.718 1.00 88.31 169 VAL A O 1
ATOM 1346 N N . SER A 1 170 ? -16.145 -0.495 36.591 1.00 87.12 170 SER A N 1
ATOM 1347 C CA . SER A 1 170 ? -15.547 -1.776 36.974 1.00 87.12 170 SER A CA 1
ATOM 1348 C C . SER A 1 170 ? -16.217 -2.912 36.200 1.00 87.12 170 SER A C 1
ATOM 1350 O O . SER A 1 170 ? -17.289 -3.388 36.574 1.00 87.12 170 SER A O 1
ATOM 1352 N N . VAL A 1 171 ? -15.615 -3.291 35.073 1.00 88.19 171 VAL A N 1
ATOM 1353 C CA . VAL A 1 171 ? -16.124 -4.334 34.174 1.00 88.19 171 VAL A CA 1
ATOM 1354 C C . VAL A 1 171 ? -15.360 -5.645 34.423 1.00 88.19 171 VAL A C 1
ATOM 1356 O O . VAL A 1 171 ? -14.129 -5.643 34.298 1.00 88.19 171 VAL A O 1
ATOM 1359 N N . PRO A 1 172 ? -16.039 -6.764 34.751 1.00 89.19 172 PRO A N 1
ATOM 1360 C CA . PRO A 1 172 ? -15.408 -8.082 34.862 1.00 89.19 172 PRO A CA 1
ATOM 1361 C C . PRO A 1 172 ? -14.697 -8.488 33.567 1.00 89.19 172 PRO A C 1
ATOM 1363 O O . PRO A 1 172 ? -15.184 -8.185 32.481 1.00 89.19 172 PRO A O 1
ATOM 1366 N N . ARG A 1 173 ? -13.566 -9.204 33.663 1.00 85.69 173 ARG A N 1
ATOM 1367 C CA . ARG A 1 173 ? -12.710 -9.555 32.508 1.00 85.69 173 ARG A CA 1
ATOM 1368 C C . ARG A 1 173 ? -13.479 -10.238 31.370 1.00 85.69 173 ARG A C 1
ATOM 1370 O O . ARG A 1 173 ? -13.254 -9.901 30.210 1.00 85.69 173 ARG A O 1
ATOM 1377 N N . ASP A 1 174 ? -14.402 -11.129 31.710 1.00 88.62 174 ASP A N 1
ATOM 1378 C CA . ASP A 1 174 ? -15.150 -11.931 30.737 1.00 88.62 174 ASP A CA 1
ATOM 1379 C C . ASP A 1 174 ? -16.494 -11.305 30.336 1.00 88.62 174 ASP A C 1
ATOM 1381 O O . ASP A 1 174 ? -17.240 -11.886 29.550 1.00 88.62 174 ASP A O 1
ATOM 1385 N N . HIS A 1 175 ? -16.803 -10.101 30.836 1.00 88.44 175 HIS A N 1
ATOM 1386 C CA . HIS A 1 175 ? -18.057 -9.415 30.534 1.00 88.44 175 HIS A CA 1
ATOM 1387 C C . HIS A 1 175 ? -18.165 -9.065 29.049 1.00 88.44 175 HIS A C 1
ATOM 1389 O O . HIS A 1 175 ? -17.265 -8.444 28.464 1.00 88.44 175 HIS A O 1
ATOM 1395 N N . VAL A 1 176 ? -19.314 -9.411 28.471 1.00 90.56 176 VAL A N 1
ATOM 1396 C CA . VAL A 1 176 ? -19.700 -9.058 27.108 1.00 90.56 176 VAL A CA 1
ATOM 1397 C C . VAL A 1 176 ? -20.885 -8.104 27.163 1.00 90.56 176 VAL A C 1
ATOM 1399 O O . VAL A 1 176 ? -21.950 -8.441 27.667 1.00 90.56 176 VAL A O 1
ATOM 1402 N N . GLU A 1 177 ? -20.701 -6.910 26.615 1.00 87.56 177 GLU A N 1
ATOM 1403 C CA . GLU A 1 177 ? -21.732 -5.885 26.515 1.00 87.56 177 GLU A CA 1
ATOM 1404 C C . GLU A 1 177 ? -22.415 -5.963 25.140 1.00 87.56 177 GLU A C 1
ATOM 1406 O O . GLU A 1 177 ? -21.748 -6.114 24.112 1.00 87.56 177 GLU A O 1
ATOM 1411 N N . GLY A 1 178 ? -23.750 -5.890 25.105 1.00 77.56 178 GLY A N 1
ATOM 1412 C CA . GLY A 1 178 ? -24.515 -5.900 23.849 1.00 77.56 178 GLY A CA 1
ATOM 1413 C C . GLY A 1 178 ? -24.299 -7.147 22.978 1.00 77.56 178 GLY A C 1
ATOM 1414 O O . GLY A 1 178 ? -24.301 -7.050 21.753 1.00 77.56 178 GLY A O 1
ATOM 1415 N N . GLY A 1 179 ? -24.024 -8.303 23.593 1.00 80.12 179 GLY A N 1
ATOM 1416 C CA . GLY A 1 179 ? -23.899 -9.608 22.928 1.00 80.12 179 GLY A CA 1
ATOM 1417 C C . GLY A 1 179 ? -22.609 -9.849 22.131 1.00 80.12 179 GLY A C 1
ATOM 1418 O O . GLY A 1 179 ? -22.271 -11.000 21.875 1.00 80.12 179 GLY A O 1
ATOM 1419 N N . ASN A 1 180 ? -21.848 -8.808 21.765 1.00 85.62 180 ASN A N 1
ATOM 1420 C CA . ASN A 1 180 ? -20.631 -8.970 20.953 1.00 85.62 180 ASN A CA 1
ATOM 1421 C C . ASN A 1 180 ? -19.420 -8.123 21.376 1.00 85.62 180 ASN A C 1
ATOM 1423 O O . ASN A 1 180 ? -18.341 -8.281 20.799 1.00 85.62 180 ASN A O 1
ATOM 1427 N N . VAL A 1 181 ? -19.548 -7.243 22.371 1.00 89.25 181 VAL A N 1
ATOM 1428 C CA . VAL A 1 181 ? -18.441 -6.386 22.813 1.00 89.25 181 VAL A CA 1
ATOM 1429 C C . VAL A 1 181 ? -17.796 -6.982 24.058 1.00 89.25 181 VAL A C 1
ATOM 1431 O O . VAL A 1 181 ? -18.323 -6.829 25.153 1.00 89.25 181 VAL A O 1
ATOM 1434 N N . ARG A 1 182 ? -16.637 -7.641 23.921 1.00 92.25 182 ARG A N 1
ATOM 1435 C CA . ARG A 1 182 ? -15.852 -8.190 25.052 1.00 92.25 182 ARG A CA 1
ATOM 1436 C C . ARG A 1 182 ? -15.196 -7.069 25.867 1.00 92.25 182 ARG A C 1
ATOM 1438 O O . ARG A 1 182 ? -13.989 -6.837 25.786 1.00 92.25 182 ARG A O 1
ATOM 1445 N N . LEU A 1 183 ? -16.015 -6.333 26.607 1.00 91.50 183 LEU A N 1
ATOM 1446 C CA . LEU A 1 183 ? -15.663 -5.059 27.216 1.00 91.50 183 LEU A CA 1
ATOM 1447 C C . LEU A 1 183 ? -14.580 -5.201 28.296 1.00 91.50 183 LEU A C 1
ATOM 1449 O O . LEU A 1 183 ? -13.655 -4.388 28.339 1.00 91.50 183 LEU A O 1
ATOM 1453 N N . GLY A 1 184 ? -14.643 -6.256 29.113 1.00 89.81 184 GLY A N 1
ATOM 1454 C CA . GLY A 1 184 ? -13.643 -6.526 30.150 1.00 89.81 184 GLY A CA 1
ATOM 1455 C C . GLY A 1 184 ? -12.255 -6.823 29.585 1.00 89.81 184 GLY A C 1
ATOM 1456 O O . GLY A 1 184 ? -11.263 -6.199 29.972 1.00 89.81 184 GLY A O 1
ATOM 1457 N N . ALA A 1 185 ? -12.187 -7.732 28.612 1.00 91.62 185 ALA A N 1
ATOM 1458 C CA . ALA A 1 185 ? -10.954 -8.073 27.912 1.00 91.62 185 ALA A CA 1
ATOM 1459 C C . ALA A 1 185 ? -10.377 -6.865 27.155 1.00 91.62 185 ALA A C 1
ATOM 1461 O O . ALA A 1 185 ? -9.167 -6.630 27.184 1.00 91.62 185 ALA A O 1
ATOM 1462 N N . TRP A 1 186 ? -11.238 -6.058 26.527 1.00 94.12 186 TRP A N 1
ATOM 1463 C CA . TRP A 1 186 ? -10.827 -4.828 25.855 1.00 94.12 186 TRP A CA 1
ATOM 1464 C C . TRP A 1 186 ? -10.219 -3.810 26.830 1.00 94.12 186 TRP A C 1
ATOM 1466 O O . TRP A 1 186 ? -9.136 -3.298 26.553 1.00 94.12 186 TRP A O 1
ATOM 1476 N N . LEU A 1 187 ? -10.838 -3.564 27.993 1.00 93.62 187 LEU A N 1
ATOM 1477 C CA . LEU A 1 187 ? -10.286 -2.670 29.021 1.00 93.62 187 LEU A CA 1
ATOM 1478 C C . LEU A 1 187 ? -8.938 -3.159 29.564 1.00 93.62 187 LEU A C 1
ATOM 1480 O O . LEU A 1 187 ? -8.029 -2.351 29.761 1.00 93.62 187 LEU A O 1
ATOM 1484 N N . ALA A 1 188 ? -8.776 -4.469 29.768 1.00 90.19 188 ALA A N 1
ATOM 1485 C CA . ALA A 1 188 ? -7.493 -5.049 30.163 1.00 90.19 188 ALA A CA 1
ATOM 1486 C C . ALA A 1 188 ? -6.402 -4.781 29.109 1.00 90.19 188 ALA A C 1
ATOM 1488 O O . ALA A 1 188 ? -5.286 -4.396 29.460 1.00 90.19 188 ALA A O 1
ATOM 1489 N N . ALA A 1 189 ? -6.736 -4.901 27.821 1.00 91.19 189 ALA A N 1
ATOM 1490 C CA . ALA A 1 189 ? -5.818 -4.579 26.733 1.00 91.19 189 ALA A CA 1
ATOM 1491 C C . ALA A 1 189 ? -5.466 -3.079 26.673 1.00 91.19 189 ALA A C 1
ATOM 1493 O O . ALA A 1 189 ? -4.311 -2.741 26.419 1.00 91.19 189 ALA A O 1
ATOM 1494 N N . GLN A 1 190 ? -6.420 -2.171 26.933 1.00 92.94 190 GLN A N 1
ATOM 1495 C CA . GLN A 1 190 ? -6.126 -0.729 26.986 1.00 92.94 190 GLN A CA 1
ATOM 1496 C C . GLN A 1 190 ? -5.213 -0.374 28.166 1.00 92.94 190 GLN A C 1
ATOM 1498 O O . GLN A 1 190 ? -4.275 0.397 27.989 1.00 92.94 190 GLN A O 1
ATOM 1503 N N . ARG A 1 191 ? -5.425 -0.983 29.342 1.00 91.00 191 ARG A N 1
ATOM 1504 C CA . ARG A 1 191 ? -4.533 -0.826 30.506 1.00 91.00 191 ARG A CA 1
ATOM 1505 C C . ARG A 1 191 ? -3.113 -1.313 30.210 1.00 91.00 191 ARG A C 1
ATOM 1507 O O . ARG A 1 191 ? -2.156 -0.623 30.538 1.00 91.00 191 ARG A O 1
ATOM 1514 N N . ALA A 1 192 ? -2.966 -2.454 29.532 1.00 89.44 192 ALA A N 1
ATOM 1515 C CA . ALA A 1 192 ? -1.654 -2.956 29.120 1.00 89.44 192 ALA A CA 1
ATOM 1516 C C . ALA A 1 192 ? -0.938 -1.995 28.151 1.00 89.44 192 ALA A C 1
ATOM 1518 O O . ALA A 1 192 ? 0.250 -1.730 28.311 1.00 89.44 192 ALA A O 1
ATOM 1519 N N . LYS A 1 193 ? -1.662 -1.419 27.183 1.00 90.56 193 LYS A N 1
ATOM 1520 C CA . LYS A 1 193 ? -1.114 -0.410 26.258 1.00 90.56 193 LYS A CA 1
ATOM 1521 C C . LYS A 1 193 ? -0.737 0.895 26.953 1.00 90.56 193 LYS A C 1
ATOM 1523 O O . LYS A 1 193 ? 0.281 1.486 26.605 1.00 90.56 193 LYS A O 1
ATOM 1528 N N . ALA A 1 194 ? -1.538 1.339 27.922 1.00 89.25 194 ALA A N 1
ATOM 1529 C CA . ALA A 1 194 ? -1.224 2.510 28.735 1.00 89.25 194 ALA A CA 1
ATOM 1530 C C . ALA A 1 194 ? 0.071 2.288 29.532 1.00 89.25 194 ALA A C 1
ATOM 1532 O O . ALA A 1 194 ? 0.970 3.121 29.467 1.00 89.25 194 ALA A O 1
ATOM 1533 N N . LEU A 1 195 ? 0.228 1.113 30.158 1.00 88.81 195 LEU A N 1
ATOM 1534 C CA . LEU A 1 195 ? 1.454 0.734 30.870 1.00 88.81 195 LEU A CA 1
ATOM 1535 C C . LEU A 1 195 ? 2.685 0.710 29.950 1.00 88.81 195 LEU A C 1
ATOM 1537 O O . LEU A 1 195 ? 3.764 1.149 30.335 1.00 88.81 195 LEU A O 1
ATOM 1541 N N . GLN A 1 196 ? 2.515 0.231 28.717 1.00 88.69 196 GLN A N 1
ATOM 1542 C CA . GLN A 1 196 ? 3.563 0.227 27.692 1.00 88.69 196 GLN A CA 1
ATOM 1543 C C . GLN A 1 196 ? 3.795 1.605 27.052 1.00 88.69 196 GLN A C 1
ATOM 1545 O O . GLN A 1 196 ? 4.672 1.729 26.202 1.00 88.69 196 GLN A O 1
ATOM 1550 N N . LYS A 1 197 ? 3.013 2.631 27.418 1.00 88.56 197 LYS A N 1
ATOM 1551 C CA . LYS A 1 197 ? 3.027 3.970 26.806 1.00 88.56 197 LYS A CA 1
ATOM 1552 C C . LYS A 1 197 ? 2.807 3.952 25.284 1.00 88.56 197 LYS A C 1
ATOM 1554 O O . LYS A 1 197 ? 3.278 4.829 24.570 1.00 88.56 197 LYS A O 1
ATOM 1559 N N . THR A 1 198 ? 2.074 2.955 24.783 1.00 89.81 198 THR A N 1
ATOM 1560 C CA . THR A 1 198 ? 1.733 2.789 23.356 1.00 89.81 198 THR A CA 1
ATOM 1561 C C . THR A 1 198 ? 0.270 3.115 23.048 1.00 89.81 198 THR A C 1
ATOM 1563 O O . THR A 1 198 ? -0.176 2.983 21.905 1.00 89.81 198 THR A O 1
ATOM 1566 N N . LEU A 1 199 ? -0.508 3.508 24.062 1.00 88.50 199 LEU A N 1
ATOM 1567 C CA . LEU A 1 199 ? -1.892 3.926 23.882 1.00 88.50 199 LEU A CA 1
ATOM 1568 C C . LEU A 1 199 ? -1.949 5.303 23.209 1.00 88.50 199 LEU A C 1
ATOM 1570 O O . LEU A 1 199 ? -1.279 6.234 23.643 1.00 88.50 199 LEU A O 1
ATOM 1574 N N . ASP A 1 200 ? -2.772 5.420 22.166 1.00 89.00 200 ASP A N 1
ATOM 1575 C CA . ASP A 1 200 ? -3.008 6.690 21.477 1.00 89.00 200 ASP A CA 1
ATOM 1576 C C . ASP A 1 200 ? -3.497 7.766 22.478 1.00 89.00 200 ASP A C 1
ATOM 1578 O O . ASP A 1 200 ? -4.410 7.478 23.264 1.00 89.00 200 ASP A O 1
ATOM 1582 N N . PRO A 1 201 ? -2.922 8.985 22.480 1.00 88.25 201 PRO A N 1
ATOM 1583 C CA . PRO A 1 201 ? -3.290 10.034 23.433 1.00 88.25 201 PRO A CA 1
ATOM 1584 C C . PRO A 1 201 ? -4.779 10.402 23.426 1.00 88.25 201 PRO A C 1
ATOM 1586 O O . PRO A 1 201 ? -5.353 10.644 24.490 1.00 88.25 201 PRO A O 1
ATOM 1589 N N . ALA A 1 202 ? -5.437 10.393 22.261 1.00 88.38 202 ALA A N 1
ATOM 1590 C CA . ALA A 1 202 ? -6.867 10.680 22.166 1.00 88.38 202 ALA A CA 1
ATOM 1591 C C . ALA A 1 202 ? -7.697 9.563 22.819 1.00 88.38 202 ALA A C 1
ATOM 1593 O O . ALA A 1 202 ? -8.643 9.828 23.567 1.00 88.38 202 ALA A O 1
ATOM 1594 N N . HIS A 1 203 ? -7.296 8.304 22.612 1.00 92.56 203 HIS A N 1
ATOM 1595 C CA . HIS A 1 203 ? -7.911 7.153 23.274 1.00 92.56 203 HIS A CA 1
ATOM 1596 C C . HIS A 1 203 ? -7.708 7.182 24.793 1.00 92.56 203 HIS A C 1
ATOM 1598 O O . HIS A 1 203 ? -8.643 6.893 25.544 1.00 92.56 203 HIS A O 1
ATOM 1604 N N . TYR A 1 204 ? -6.518 7.569 25.259 1.00 91.31 204 TYR A N 1
ATOM 1605 C CA . TYR A 1 204 ? -6.243 7.749 26.684 1.00 91.31 204 TYR A CA 1
ATOM 1606 C C . TYR A 1 204 ? -7.180 8.799 27.296 1.00 91.31 204 TYR A C 1
ATOM 1608 O O . TYR A 1 204 ? -7.890 8.504 28.259 1.00 91.31 204 TYR A O 1
ATOM 1616 N N . ALA A 1 205 ? -7.243 9.996 26.702 1.00 89.06 205 ALA A N 1
ATOM 1617 C CA . ALA A 1 205 ? -8.089 11.089 27.180 1.00 89.06 205 ALA A CA 1
ATOM 1618 C C . ALA A 1 205 ? -9.577 10.697 27.221 1.00 89.06 205 ALA A C 1
ATOM 1620 O O . ALA A 1 205 ? -10.282 11.002 28.186 1.00 89.06 205 ALA A O 1
ATOM 1621 N N . LYS A 1 206 ? -10.055 9.954 26.214 1.00 92.50 206 LYS A N 1
ATOM 1622 C CA . LYS A 1 206 ? -11.438 9.458 26.165 1.00 92.50 206 LYS A CA 1
ATOM 1623 C C . LYS A 1 206 ? -11.747 8.443 27.269 1.00 92.50 206 LYS A C 1
ATOM 1625 O O . LYS A 1 206 ? -12.822 8.486 27.859 1.00 92.50 206 LYS A O 1
ATOM 1630 N N . LEU A 1 207 ? -10.834 7.521 27.563 1.00 92.88 207 LEU A N 1
ATOM 1631 C CA . LEU A 1 207 ? -11.020 6.556 28.653 1.00 92.88 207 LEU A CA 1
ATOM 1632 C C . LEU A 1 207 ? -10.967 7.238 30.024 1.00 92.88 207 LEU A C 1
ATOM 1634 O O . LEU A 1 207 ? -11.782 6.925 30.895 1.00 92.88 207 LEU A O 1
ATOM 1638 N N . ALA A 1 208 ? -10.058 8.199 30.191 1.00 90.19 208 ALA A N 1
ATOM 1639 C CA . ALA A 1 208 ? -9.955 9.000 31.403 1.00 90.19 208 ALA A CA 1
ATOM 1640 C C . ALA A 1 208 ? -11.246 9.794 31.668 1.00 90.19 208 ALA A C 1
ATOM 1642 O O . ALA A 1 208 ? -11.757 9.757 32.786 1.00 90.19 208 ALA A O 1
ATOM 1643 N N . SER A 1 209 ? -11.846 10.416 30.643 1.00 90.38 209 SER A N 1
ATOM 1644 C CA . SER A 1 209 ? -13.117 11.148 30.794 1.00 90.38 209 SER A CA 1
ATOM 1645 C C . SER A 1 209 ? -14.312 10.242 31.114 1.00 90.38 209 SER A C 1
ATOM 1647 O O . SER A 1 209 ? -15.248 10.657 31.798 1.00 90.38 209 SER A O 1
ATOM 1649 N N . LEU A 1 210 ? -14.269 8.966 30.716 1.00 90.38 210 LEU A N 1
ATOM 1650 C CA . LEU A 1 210 ? -15.249 7.964 31.149 1.00 90.38 210 LEU A CA 1
ATOM 1651 C C . LEU A 1 210 ? -15.049 7.524 32.611 1.00 90.38 210 LEU A C 1
ATOM 1653 O O . LEU A 1 210 ? -15.936 6.880 33.177 1.00 90.38 210 LEU A O 1
ATOM 1657 N N . GLY A 1 211 ? -13.950 7.919 33.259 1.00 88.81 211 GLY A N 1
ATOM 1658 C CA . GLY A 1 211 ? -13.603 7.559 34.635 1.00 88.81 211 GLY A CA 1
ATOM 1659 C C . GLY A 1 211 ? -12.798 6.263 34.744 1.00 88.81 211 GLY A C 1
ATOM 1660 O O . GLY A 1 211 ? -12.722 5.673 35.821 1.00 88.81 211 GLY A O 1
ATOM 1661 N N . VAL A 1 212 ? -12.218 5.779 33.640 1.00 88.94 212 VAL A N 1
ATOM 1662 C CA . VAL A 1 212 ? -11.362 4.588 33.654 1.00 88.94 212 VAL A CA 1
ATOM 1663 C C . VAL A 1 212 ? -9.995 4.951 34.205 1.00 88.94 212 VAL A C 1
ATOM 1665 O O . VAL A 1 212 ? -9.262 5.749 33.626 1.00 88.94 212 VAL A O 1
ATOM 1668 N N . ARG A 1 213 ? -9.603 4.282 35.288 1.00 85.88 213 ARG A N 1
ATOM 1669 C CA . ARG A 1 213 ? -8.229 4.336 35.785 1.00 85.88 213 ARG A CA 1
ATOM 1670 C C . ARG A 1 213 ? -7.335 3.420 34.940 1.00 85.88 213 ARG A C 1
ATOM 1672 O O . ARG A 1 213 ? -7.532 2.199 34.936 1.00 85.88 213 ARG A O 1
ATOM 1679 N N . LEU A 1 214 ? -6.408 4.026 34.196 1.00 78.62 214 LEU A N 1
ATOM 1680 C CA . LEU A 1 214 ? -5.464 3.340 33.300 1.00 78.62 214 LEU A CA 1
ATOM 1681 C C . LEU A 1 214 ? -4.086 3.110 33.924 1.00 78.62 214 LEU A C 1
ATOM 1683 O O . LEU A 1 214 ? -3.427 2.137 33.570 1.00 78.62 214 LEU A O 1
ATOM 1687 N N . GLU A 1 215 ? -3.699 3.940 34.888 1.00 64.12 215 GLU A N 1
ATOM 1688 C CA . GLU A 1 215 ? -2.471 3.741 35.651 1.00 64.12 215 GLU A CA 1
ATOM 1689 C C . GLU A 1 215 ? -2.654 2.642 36.706 1.00 64.12 215 GLU A C 1
ATOM 1691 O O . GLU A 1 215 ? -3.685 2.624 37.401 1.00 64.12 215 GLU A O 1
ATOM 1696 N N . PRO A 1 216 ? -1.667 1.745 36.894 1.00 49.34 216 PRO A N 1
ATOM 1697 C CA . PRO A 1 216 ? -1.632 0.926 38.088 1.00 49.34 216 PRO A CA 1
ATOM 1698 C C . PRO A 1 216 ? -1.545 1.874 39.284 1.00 49.34 216 PRO A C 1
ATOM 1700 O O . PRO A 1 216 ? -0.620 2.674 39.417 1.00 49.34 216 PRO A O 1
ATOM 1703 N N . SER A 1 217 ? -2.540 1.811 40.169 1.00 39.56 217 SER A N 1
ATOM 1704 C CA . SER A 1 217 ? -2.400 2.428 41.483 1.00 39.56 217 SER A CA 1
ATOM 1705 C C . SER A 1 217 ? -1.100 1.907 42.083 1.00 39.56 217 SER A C 1
ATOM 1707 O O . SER A 1 217 ? -0.930 0.688 42.147 1.00 39.56 217 SER A O 1
ATOM 1709 N N . LYS A 1 218 ? -0.221 2.788 42.587 1.00 40.59 218 LYS A N 1
ATOM 1710 C CA . LYS A 1 218 ? 0.653 2.391 43.698 1.00 40.59 218 LYS A CA 1
ATOM 1711 C C . LYS A 1 218 ? -0.286 1.729 44.699 1.00 40.59 218 LYS A C 1
ATOM 1713 O O . LYS A 1 218 ? -1.233 2.372 45.163 1.00 40.59 218 LYS A O 1
ATOM 1718 N N . ALA A 1 219 ? -0.164 0.420 44.869 1.00 37.44 219 ALA A N 1
ATOM 1719 C CA . ALA A 1 219 ? -1.030 -0.307 45.767 1.00 37.44 219 ALA A CA 1
ATOM 1720 C C . ALA A 1 219 ? -0.759 0.257 47.162 1.00 37.44 219 ALA A C 1
ATOM 1722 O O . ALA A 1 219 ? 0.301 0.019 47.738 1.00 37.44 219 ALA A O 1
ATOM 1723 N N . VAL A 1 220 ? -1.701 1.036 47.695 1.00 40.25 220 VAL A N 1
ATOM 1724 C CA . VAL A 1 220 ? -1.841 1.127 49.143 1.00 40.25 220 VAL A CA 1
ATOM 1725 C C . VAL A 1 220 ? -2.082 -0.314 49.569 1.00 40.25 220 VAL A C 1
ATOM 1727 O O . VAL A 1 220 ? -3.056 -0.926 49.123 1.00 40.25 220 VAL A O 1
ATOM 1730 N N . ARG A 1 221 ? -1.145 -0.893 50.326 1.00 34.53 221 ARG A N 1
ATOM 1731 C CA . ARG A 1 221 ? -1.312 -2.216 50.930 1.00 34.53 221 ARG A CA 1
ATOM 1732 C C . ARG A 1 221 ? -2.494 -2.125 51.893 1.00 34.53 221 ARG A C 1
ATOM 1734 O O . ARG A 1 221 ? -2.320 -1.811 53.063 1.00 34.53 221 ARG A O 1
ATOM 1741 N N . LEU A 1 222 ? -3.703 -2.362 51.400 1.00 38.72 222 LEU A N 1
ATOM 1742 C CA . LEU A 1 222 ? -4.806 -2.749 52.260 1.00 38.72 222 LEU A CA 1
ATOM 1743 C C . LEU A 1 222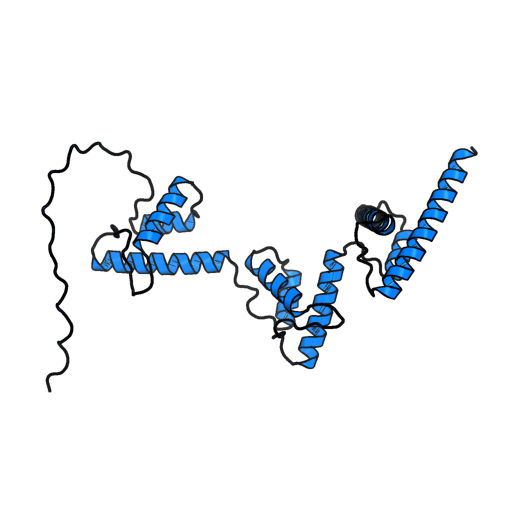 ? -4.525 -4.198 52.652 1.00 38.72 222 LEU A C 1
ATOM 1745 O O . LEU A 1 222 ? -4.372 -5.058 51.783 1.00 38.72 222 LEU A O 1
ATOM 1749 N N . GLY A 1 223 ? -4.359 -4.421 53.957 1.00 35.59 223 GLY A N 1
ATOM 1750 C CA . GLY A 1 223 ? -4.168 -5.741 54.553 1.00 35.59 223 GLY A CA 1
ATOM 1751 C C . GLY A 1 223 ? -5.284 -6.723 54.166 1.00 35.59 223 GLY A C 1
ATOM 1752 O O . GLY A 1 223 ? -6.259 -6.333 53.519 1.00 35.59 223 GLY A O 1
ATOM 1753 N N . PRO A 1 224 ? -5.146 -8.008 54.531 1.00 33.94 224 PRO A N 1
ATOM 1754 C CA . PRO A 1 224 ? -5.985 -9.081 54.009 1.00 33.94 224 PRO A CA 1
ATOM 1755 C C . PRO A 1 224 ? -7.475 -8.761 54.193 1.00 33.94 224 PRO A C 1
ATOM 1757 O O . PRO A 1 224 ? -7.989 -8.664 55.307 1.00 33.94 224 PRO A O 1
ATOM 1760 N N . SER A 1 225 ? -8.160 -8.563 53.065 1.00 39.31 225 SER A N 1
ATOM 1761 C CA . SER A 1 225 ? -9.601 -8.344 53.005 1.00 39.31 225 SER A CA 1
ATOM 1762 C C . SER A 1 225 ? -10.303 -9.622 53.459 1.00 39.31 225 SER A C 1
ATOM 1764 O O . SER A 1 225 ? -10.106 -10.683 52.865 1.00 39.31 225 SER A O 1
ATOM 1766 N N . LYS A 1 226 ? -11.096 -9.534 54.535 1.00 39.12 226 LYS A N 1
ATOM 1767 C CA . LYS A 1 226 ? -11.909 -10.654 55.027 1.00 39.12 226 LYS A CA 1
ATOM 1768 C C . LYS A 1 226 ? -12.806 -11.162 53.893 1.00 39.12 226 LYS A C 1
ATOM 1770 O O . LYS A 1 226 ? -13.497 -10.378 53.243 1.00 39.12 226 LYS A O 1
ATOM 1775 N N . ALA A 1 227 ? -12.764 -12.473 53.663 1.00 36.34 227 ALA A N 1
ATOM 1776 C CA . ALA A 1 227 ? -13.506 -13.160 52.616 1.00 36.34 227 ALA A CA 1
ATOM 1777 C C . ALA A 1 227 ? -14.998 -12.783 52.629 1.00 36.34 227 ALA A C 1
ATOM 1779 O O . ALA A 1 227 ? -15.662 -12.836 53.665 1.00 36.34 227 ALA A O 1
ATOM 1780 N N . ARG A 1 228 ? -15.528 -12.413 51.460 1.00 40.09 228 ARG A N 1
ATOM 1781 C CA . ARG A 1 228 ? -16.961 -12.182 51.237 1.00 40.09 228 ARG A CA 1
ATOM 1782 C C . ARG A 1 228 ? -17.591 -13.506 50.777 1.00 40.09 228 ARG A C 1
ATOM 1784 O O . ARG A 1 228 ? -16.996 -14.161 49.920 1.00 40.09 228 ARG A O 1
ATOM 1791 N N . PRO A 1 229 ? -18.751 -13.928 51.311 1.00 34.56 229 PRO A N 1
ATOM 1792 C CA . PRO A 1 229 ? -19.296 -15.244 51.005 1.00 34.56 229 PRO A CA 1
ATOM 1793 C C . PRO A 1 229 ? -19.765 -15.341 49.548 1.00 34.56 229 PRO A C 1
ATOM 1795 O O . PRO A 1 229 ? -20.207 -14.361 48.942 1.00 34.56 229 PRO A O 1
ATOM 1798 N N . ALA A 1 230 ? -19.652 -16.552 49.001 1.00 36.66 230 ALA A N 1
ATOM 1799 C CA . ALA A 1 230 ? -19.988 -16.900 47.628 1.00 36.66 230 ALA A CA 1
ATOM 1800 C C . ALA A 1 230 ? -21.441 -16.537 47.284 1.00 36.66 230 ALA A C 1
ATOM 1802 O O . ALA A 1 230 ? -22.389 -17.008 47.915 1.00 36.66 230 ALA A O 1
ATOM 1803 N N . ARG A 1 231 ? -21.627 -15.727 46.237 1.00 37.56 231 ARG A N 1
ATOM 1804 C CA . ARG A 1 231 ? -22.953 -15.443 45.682 1.00 37.56 231 ARG A CA 1
ATOM 1805 C C . ARG A 1 231 ? -23.350 -16.592 44.755 1.00 37.56 231 ARG A C 1
ATOM 1807 O O . ARG A 1 231 ? -22.992 -16.590 43.581 1.00 37.56 231 ARG A O 1
ATOM 1814 N N . LYS A 1 232 ? -24.076 -17.568 45.308 1.00 38.47 232 LYS A N 1
ATOM 1815 C CA . LYS A 1 232 ? -24.822 -18.567 44.534 1.00 38.47 232 LYS A CA 1
ATOM 1816 C C . LYS A 1 232 ? -25.840 -17.870 43.619 1.00 38.47 232 LYS A C 1
ATOM 1818 O O . LYS A 1 232 ? -26.450 -16.871 44.000 1.00 38.47 232 LYS A O 1
ATOM 1823 N N . GLU A 1 233 ? -25.923 -18.405 42.407 1.00 38.88 233 GLU A N 1
ATOM 1824 C CA . GLU A 1 233 ? -26.995 -18.353 41.409 1.00 38.88 233 GLU A CA 1
ATOM 1825 C C . GLU A 1 233 ? -28.158 -17.377 41.643 1.00 38.88 233 GLU A C 1
ATOM 1827 O O . GLU A 1 233 ? -28.966 -17.541 42.552 1.00 38.88 233 GLU A O 1
ATOM 1832 N N . ARG A 1 234 ? -28.322 -16.437 40.705 1.00 38.41 234 ARG A N 1
ATOM 1833 C CA . ARG A 1 234 ? -29.641 -15.976 40.243 1.00 38.41 234 ARG A CA 1
ATOM 1834 C C . ARG A 1 234 ? -29.592 -15.745 38.734 1.00 38.41 234 ARG A C 1
ATOM 1836 O O . ARG A 1 234 ? -29.626 -14.616 38.257 1.00 38.41 234 ARG A O 1
ATOM 1843 N N . GLY A 1 235 ? -29.457 -16.846 37.998 1.00 41.50 235 GLY A N 1
ATOM 1844 C CA . GLY A 1 235 ? -30.085 -16.955 36.685 1.00 41.50 235 GLY A CA 1
ATOM 1845 C C . GLY A 1 235 ? -31.594 -17.126 36.882 1.00 41.50 235 GLY A C 1
ATOM 1846 O O . GLY A 1 235 ? -32.017 -17.671 37.895 1.00 41.50 235 GLY A O 1
ATOM 1847 N N . ALA A 1 236 ? -32.377 -16.653 35.916 1.00 43.38 236 ALA A N 1
ATOM 1848 C CA . ALA A 1 236 ? -33.842 -16.647 35.880 1.00 43.38 236 ALA A CA 1
ATOM 1849 C C . ALA A 1 236 ? -34.536 -15.555 36.716 1.00 43.38 236 ALA A C 1
ATOM 1851 O O . ALA A 1 236 ? -34.859 -15.730 37.888 1.00 43.38 236 ALA A O 1
ATOM 1852 N N . ARG A 1 237 ? -34.840 -14.437 36.043 1.00 41.12 237 ARG A N 1
ATOM 1853 C CA . ARG A 1 237 ? -36.170 -13.796 35.980 1.00 41.12 237 ARG A CA 1
ATOM 1854 C C . ARG A 1 237 ? -36.045 -12.531 35.128 1.00 41.12 237 ARG A C 1
ATOM 1856 O O . ARG A 1 237 ? -35.326 -11.628 35.528 1.00 41.12 237 ARG A O 1
ATOM 1863 N N . TYR A 1 238 ? -36.687 -12.530 33.958 1.00 31.09 238 TYR A N 1
ATOM 1864 C CA . TYR A 1 238 ? -37.450 -11.426 33.339 1.00 31.09 238 TYR A CA 1
ATOM 1865 C C . TYR A 1 238 ? -37.551 -11.614 31.812 1.00 31.09 238 TYR A C 1
ATOM 1867 O O . TYR A 1 238 ? -36.862 -10.970 31.033 1.00 31.09 238 TYR A O 1
ATOM 1875 N N . TRP A 1 239 ? -38.461 -12.498 31.400 1.00 38.00 239 TRP A N 1
ATOM 1876 C CA . TRP A 1 239 ? -39.232 -12.362 30.161 1.00 38.00 239 TRP A CA 1
ATOM 1877 C C . TRP A 1 239 ? -40.674 -12.747 30.494 1.00 38.00 239 TRP A C 1
ATOM 1879 O O . TRP A 1 239 ? -40.981 -13.932 30.580 1.00 38.00 239 TRP A O 1
ATOM 1889 N N . LYS A 1 240 ? -41.507 -11.739 30.776 1.00 37.16 240 LYS A N 1
ATOM 1890 C CA . LYS A 1 240 ? -42.960 -11.657 30.519 1.00 37.16 240 LYS A CA 1
ATOM 1891 C C . LYS A 1 240 ? -43.577 -10.571 31.401 1.00 37.16 240 LYS A C 1
ATOM 1893 O O . LYS A 1 240 ? -44.077 -10.845 32.483 1.00 37.16 240 LYS A O 1
ATOM 1898 N N . VAL A 1 241 ? -43.572 -9.346 30.893 1.00 39.56 241 VAL A N 1
ATOM 1899 C CA . VAL A 1 241 ? -44.728 -8.450 30.993 1.00 39.56 241 VAL A CA 1
ATOM 1900 C C . VAL A 1 241 ? -44.792 -7.762 29.639 1.00 39.56 241 VAL A C 1
ATOM 1902 O O . VAL A 1 241 ? -43.904 -6.973 29.355 1.00 39.56 241 VAL A O 1
ATOM 1905 N N . LEU A 1 242 ? -45.733 -8.181 28.789 1.00 39.06 242 LEU A N 1
ATOM 1906 C CA . LEU A 1 242 ? -46.384 -7.433 27.700 1.00 39.06 242 LEU A CA 1
ATOM 1907 C C . LEU A 1 242 ? -47.224 -8.431 26.879 1.00 39.06 242 LEU A C 1
ATOM 1909 O O . LEU A 1 242 ? -46.712 -9.051 25.952 1.00 39.06 242 LEU A O 1
ATOM 1913 N N . ALA A 1 243 ? -48.474 -8.631 27.305 1.00 37.41 243 ALA A N 1
ATOM 1914 C CA . ALA A 1 243 ? -49.664 -8.918 26.487 1.00 37.41 243 ALA A CA 1
ATOM 1915 C C . ALA A 1 243 ? -50.776 -9.423 27.423 1.00 37.41 243 ALA A C 1
ATOM 1917 O O . ALA A 1 243 ? -50.966 -10.623 27.605 1.00 37.41 243 ALA A O 1
ATOM 1918 N N . GLY A 1 244 ? -51.442 -8.478 28.086 1.00 44.84 244 GLY A N 1
ATOM 1919 C CA . GLY A 1 244 ? -52.793 -8.663 28.595 1.00 44.84 244 GLY A CA 1
ATOM 1920 C C . GLY A 1 244 ? -53.706 -7.769 27.767 1.00 44.84 244 GLY A C 1
ATOM 1921 O O . GLY A 1 244 ? -53.625 -6.551 27.912 1.00 44.84 244 GLY A O 1
ATOM 1922 N N . ALA A 1 245 ? -54.458 -8.392 26.864 1.00 42.84 245 ALA A N 1
ATOM 1923 C CA . ALA A 1 245 ? -55.767 -8.028 26.321 1.00 42.84 245 ALA A CA 1
ATOM 1924 C C . ALA A 1 245 ? -56.156 -9.151 25.350 1.00 42.84 245 ALA A C 1
ATOM 1926 O O . ALA A 1 245 ? -55.340 -9.425 24.440 1.00 42.84 245 ALA A O 1
#

Sequence (245 aa):
MINAAAGAQNRTERFAAYSAHLEAFIATHGHSDVPRDGELGRWVASIRKAGRTGRLPSDKKTALQEMGLTFKPLEGRWEEGFRLLKAFVSREGHANVPKNHTEEGIPLSAWLHEQRREARNDRLPSERRERLVEVGVRGIFASKKHGRDAKFDKHASALGAYKRREGHVSVPRDHVEGGNVRLGAWLAAQRAKALQKTLDPAHYAKLASLGVRLEPSKAVRLGPSKARPARKERGARYWKVLAGA

pLDDT: mean 79.86, std 17.54, range [31.09, 95.19]

Radius of gyration: 31.53 Å; chains: 1; bounding box: 104×31×82 Å